Protein AF-A0A7S1K4Y7-F1 (afdb_monomer_lite)

pLDDT: mean 71.47, std 23.99, range [26.08, 96.38]

Secondary structure (DSSP, 8-state):
-HHHHHHHHHHH-TT--EEEEETTTGGGTTS-SS-HHHHHHHHHHHHHHHHHHHHHHT-EEEEE--EEEEEPTTS-EEEEETTHHHHHTS-S-EEEEEE----TTS---SS-----S---TT--GGGS-EEEEEEE-SSS--EEEEEEEETTEEEEPPP------------------------------S--PPP----

Sequence (199 aa):
AAMQQLGHFLTQHPKVGLIVIDSISFPFRHSYTANMAERSMTLRQMATQLETCAKKHDLAVVVMNQVTTKLSQEGNARLVPALGDTWSHIPTQRLFLDWERRSARGQLMEGGPELLSAPSPNATLEDVPRVAKLLKSNKRRTGRALFRICNDGVRDLPLAEDTQMEDDTQGGARGSRGALPQQSFVSESLDQMPRPFQN

Structure (mmCIF, N/CA/C/O backbone):
data_AF-A0A7S1K4Y7-F1
#
_entry.id   AF-A0A7S1K4Y7-F1
#
loop_
_atom_site.group_PDB
_atom_site.id
_atom_site.type_symbol
_atom_site.label_atom_id
_atom_site.label_alt_id
_atom_site.label_comp_id
_atom_site.label_asym_id
_atom_site.label_entity_id
_atom_site.label_seq_id
_atom_site.pdbx_PDB_ins_code
_atom_site.Cartn_x
_atom_site.Cartn_y
_atom_site.Cartn_z
_atom_site.occupancy
_atom_site.B_iso_or_equiv
_atom_site.auth_seq_id
_atom_site.auth_comp_id
_atom_site.auth_asym_id
_atom_site.auth_atom_id
_atom_site.pdbx_PDB_model_num
ATOM 1 N N . ALA A 1 1 ? -4.724 18.634 -1.230 1.00 62.69 1 ALA A N 1
ATOM 2 C CA . ALA A 1 1 ? -6.197 18.562 -1.162 1.00 62.69 1 ALA A CA 1
ATOM 3 C C . ALA A 1 1 ? -6.683 17.313 -0.417 1.00 62.69 1 ALA A C 1
ATOM 5 O O . ALA A 1 1 ? -6.979 17.440 0.762 1.00 62.69 1 ALA A O 1
ATOM 6 N N . ALA A 1 2 ? -6.692 16.111 -1.016 1.00 77.75 2 ALA A N 1
ATOM 7 C CA . ALA A 1 2 ? -7.284 14.914 -0.385 1.00 77.75 2 ALA A CA 1
ATOM 8 C C . ALA A 1 2 ? -6.685 14.559 0.995 1.00 77.75 2 ALA A C 1
ATOM 10 O O . ALA A 1 2 ? -7.416 14.408 1.969 1.00 77.75 2 ALA A O 1
ATOM 11 N N . MET A 1 3 ? -5.352 14.538 1.116 1.00 80.81 3 MET A N 1
ATOM 12 C CA . MET A 1 3 ? -4.663 14.285 2.394 1.00 80.81 3 MET A CA 1
ATOM 13 C C . MET A 1 3 ? -4.998 15.302 3.497 1.00 80.81 3 MET A C 1
ATOM 15 O O . MET A 1 3 ? -5.025 14.948 4.669 1.00 80.81 3 MET A O 1
ATOM 19 N N . GLN A 1 4 ? -5.286 16.556 3.134 1.00 82.69 4 GLN A N 1
ATOM 20 C CA . GLN A 1 4 ? -5.625 17.608 4.101 1.00 82.69 4 GLN A CA 1
ATOM 21 C C . GLN A 1 4 ? -7.062 17.468 4.618 1.00 82.69 4 GLN A C 1
ATOM 23 O O . GLN A 1 4 ? -7.332 17.797 5.768 1.00 82.69 4 GLN A O 1
ATOM 28 N N . GLN A 1 5 ? -7.979 16.956 3.793 1.00 88.50 5 GLN A N 1
ATOM 29 C CA . GLN A 1 5 ? -9.375 16.729 4.183 1.00 88.50 5 GLN A CA 1
ATOM 30 C C . GLN A 1 5 ? -9.577 15.419 4.954 1.00 88.50 5 GLN A C 1
ATOM 32 O O . GLN A 1 5 ? -10.554 15.288 5.690 1.00 88.50 5 GLN A O 1
ATOM 37 N N . LEU A 1 6 ? -8.639 14.473 4.829 1.00 89.69 6 LEU A N 1
ATOM 38 C CA . LEU A 1 6 ? -8.731 13.144 5.428 1.00 89.69 6 LEU A CA 1
ATOM 39 C C . LEU A 1 6 ? -8.971 13.189 6.944 1.00 89.69 6 LEU A C 1
ATOM 41 O O . LEU A 1 6 ? -9.835 12.479 7.445 1.00 89.69 6 LEU A O 1
ATOM 45 N N . GLY A 1 7 ? -8.267 14.056 7.677 1.00 88.06 7 GLY A N 1
ATOM 46 C CA . GLY A 1 7 ? -8.431 14.148 9.132 1.00 88.06 7 GLY A CA 1
ATOM 47 C C . GLY A 1 7 ? -9.837 14.592 9.561 1.00 88.06 7 GLY A C 1
ATOM 48 O O . GLY A 1 7 ? -10.407 14.040 10.504 1.00 88.06 7 GLY A O 1
ATOM 49 N N . HIS A 1 8 ? -10.422 15.557 8.846 1.00 91.38 8 HIS A N 1
ATOM 50 C CA . HIS A 1 8 ? -11.792 16.004 9.105 1.00 91.38 8 HIS A CA 1
ATOM 51 C C . HIS A 1 8 ? -12.802 14.903 8.758 1.00 91.38 8 HIS A C 1
ATOM 53 O O . HIS A 1 8 ? -13.675 14.589 9.564 1.00 91.38 8 HIS A O 1
ATOM 59 N N . PHE A 1 9 ? -12.623 14.252 7.607 1.00 93.12 9 PHE A N 1
ATOM 60 C CA . PHE A 1 9 ? -13.466 13.143 7.166 1.00 93.12 9 PHE A CA 1
ATOM 61 C C . PHE A 1 9 ? -13.494 11.992 8.183 1.00 93.12 9 PHE A C 1
ATOM 63 O O . PHE A 1 9 ? -14.565 11.544 8.581 1.00 93.12 9 PHE A O 1
ATOM 70 N N . LEU A 1 10 ? -12.335 11.555 8.683 1.00 93.38 10 LEU A N 1
ATOM 71 C CA . LEU A 1 10 ? -12.254 10.481 9.683 1.00 93.38 10 LEU A CA 1
ATOM 72 C C . LEU A 1 10 ? -12.898 10.858 11.023 1.00 93.38 10 LEU A C 1
ATOM 74 O O . LEU A 1 10 ? -13.365 9.989 11.754 1.00 93.38 10 LEU A O 1
ATOM 78 N N . THR A 1 11 ? -12.955 12.152 11.345 1.00 91.81 11 THR A N 1
ATOM 79 C CA . THR A 1 11 ? -13.660 12.638 12.540 1.00 91.81 11 THR A CA 1
ATOM 80 C C . THR A 1 11 ? -15.177 12.561 12.356 1.00 91.81 11 THR A C 1
ATOM 82 O O . THR A 1 11 ? -15.891 12.192 13.283 1.00 91.81 11 THR A O 1
ATOM 85 N N . GLN A 1 12 ? -15.673 12.860 11.153 1.00 94.88 12 GLN A N 1
ATOM 86 C CA . GLN A 1 12 ? -17.096 12.750 10.816 1.00 94.88 12 GLN A CA 1
ATOM 87 C C . GLN A 1 12 ? -17.552 11.297 10.614 1.00 94.88 12 GLN A C 1
ATOM 89 O O . GLN A 1 12 ? -18.727 10.983 10.798 1.00 94.88 12 GLN A O 1
ATOM 94 N N . HIS A 1 13 ? -16.625 10.401 10.270 1.00 93.62 13 HIS A N 1
ATOM 95 C CA . HIS A 1 13 ? -16.897 8.995 9.985 1.00 93.62 13 HIS A CA 1
ATOM 96 C C . HIS A 1 13 ? -16.080 8.066 10.900 1.00 93.62 13 HIS A C 1
ATOM 98 O O . HIS A 1 13 ? -15.175 7.373 10.433 1.00 93.62 13 HIS A O 1
ATOM 104 N N . PRO A 1 14 ? -16.426 7.969 12.199 1.00 92.00 14 PRO A N 1
ATOM 105 C CA . PRO A 1 14 ? -15.662 7.181 13.172 1.00 92.00 14 PRO A CA 1
ATOM 106 C C . PRO A 1 14 ? -15.709 5.663 12.931 1.00 92.00 14 PRO A C 1
ATOM 108 O O . PRO A 1 14 ? -14.975 4.921 13.568 1.00 92.00 14 PRO A O 1
ATOM 111 N N . LYS A 1 15 ? -16.569 5.180 12.023 1.00 94.62 15 LYS A N 1
ATOM 112 C CA . LYS A 1 15 ? -16.680 3.754 11.664 1.00 94.62 15 LYS A CA 1
ATOM 113 C C . LYS A 1 15 ? -15.676 3.306 10.592 1.00 94.62 15 LYS A C 1
ATOM 115 O O . LYS A 1 15 ? -15.689 2.142 10.203 1.00 94.62 15 LYS A O 1
ATOM 120 N N . VAL A 1 16 ? -14.855 4.211 10.057 1.00 95.62 16 VAL A N 1
ATOM 121 C CA . VAL A 1 16 ? -13.870 3.871 9.021 1.00 95.62 16 VAL A CA 1
ATOM 122 C C . VAL A 1 16 ? -12.732 3.058 9.641 1.00 95.62 16 VAL A C 1
ATOM 124 O O . VAL A 1 16 ? -11.936 3.598 10.397 1.00 95.62 16 VAL A O 1
ATOM 127 N N . GLY A 1 17 ? -12.638 1.773 9.286 1.00 96.12 17 GLY A N 1
ATOM 128 C CA . GLY A 1 17 ? -11.580 0.869 9.767 1.00 96.12 17 GLY A CA 1
ATOM 129 C C . GLY A 1 17 ? -10.415 0.649 8.794 1.00 96.12 17 GLY A C 1
ATOM 130 O O . GLY A 1 17 ? -9.415 0.031 9.160 1.00 96.12 17 GLY A O 1
ATOM 131 N N . LEU A 1 18 ? -10.518 1.133 7.551 1.00 96.38 18 LEU A N 1
ATOM 132 C CA . LEU A 1 18 ? -9.516 0.904 6.509 1.00 96.38 18 LEU A CA 1
ATOM 133 C C . LEU A 1 18 ? -9.422 2.090 5.544 1.00 96.38 18 LEU A C 1
ATOM 135 O O . LEU A 1 18 ? -10.432 2.582 5.047 1.00 96.38 18 LEU A O 1
ATOM 139 N N . ILE A 1 19 ? -8.192 2.485 5.225 1.00 95.50 19 ILE A N 1
ATOM 140 C CA . ILE A 1 19 ? -7.856 3.417 4.147 1.00 95.50 19 ILE A CA 1
ATOM 141 C C . ILE A 1 19 ? -7.001 2.672 3.125 1.00 95.50 19 ILE A C 1
ATOM 143 O O . ILE A 1 19 ? -5.985 2.077 3.485 1.00 95.50 19 ILE A O 1
ATOM 147 N N . VAL A 1 20 ? -7.380 2.743 1.849 1.00 95.69 20 VAL A N 1
ATOM 148 C CA . VAL A 1 20 ? -6.606 2.183 0.734 1.00 95.69 20 VAL A CA 1
ATOM 149 C C . VAL A 1 20 ? -6.183 3.309 -0.203 1.00 95.69 20 VAL A C 1
ATOM 151 O O . VAL A 1 20 ? -7.014 4.105 -0.634 1.00 95.69 20 VAL A O 1
ATOM 154 N N . ILE A 1 21 ? -4.890 3.375 -0.521 1.00 94.00 21 ILE A N 1
ATOM 155 C CA . ILE A 1 21 ? -4.328 4.324 -1.488 1.00 94.00 21 ILE A CA 1
ATOM 156 C C . ILE A 1 21 ? -3.750 3.536 -2.658 1.00 94.00 21 ILE A C 1
ATOM 158 O O . ILE A 1 21 ? -2.650 2.988 -2.552 1.00 94.00 21 ILE A O 1
ATOM 162 N N . ASP A 1 22 ? -4.470 3.511 -3.778 1.00 92.44 22 ASP A N 1
ATOM 163 C CA . ASP A 1 22 ? -4.022 2.883 -5.021 1.00 92.44 22 ASP A CA 1
ATOM 164 C C . ASP A 1 22 ? -3.889 3.918 -6.156 1.00 92.44 22 ASP A C 1
ATOM 166 O O . ASP A 1 22 ? -4.888 4.415 -6.664 1.00 92.44 22 ASP A O 1
ATOM 170 N N . SER A 1 23 ? -2.693 4.367 -6.551 1.00 89.00 23 SER A N 1
ATOM 171 C CA . SER A 1 23 ? -1.368 4.084 -5.973 1.00 89.00 23 SER A CA 1
ATOM 172 C C . SER A 1 23 ? -0.711 5.364 -5.468 1.00 89.00 23 SER A C 1
ATOM 174 O O . SER A 1 23 ? -0.836 6.428 -6.079 1.00 89.00 23 SER A O 1
ATOM 176 N N . ILE A 1 24 ? 0.064 5.265 -4.384 1.00 89.50 24 ILE A N 1
ATOM 177 C CA . ILE A 1 24 ? 0.822 6.416 -3.872 1.00 89.50 24 ILE A CA 1
ATOM 178 C C . ILE A 1 24 ? 1.921 6.849 -4.835 1.00 89.50 24 ILE A C 1
ATOM 180 O O . ILE A 1 24 ? 2.361 7.988 -4.787 1.00 89.50 24 ILE A O 1
ATOM 184 N N . SER A 1 25 ? 2.378 5.952 -5.711 1.00 86.44 25 SER A N 1
ATOM 185 C CA . SER A 1 25 ? 3.449 6.230 -6.663 1.00 86.44 25 SER A CA 1
ATOM 186 C C . SER A 1 25 ? 3.011 7.074 -7.851 1.00 86.44 25 SER A C 1
ATOM 188 O O . SER A 1 25 ? 3.855 7.736 -8.453 1.00 86.44 25 SER A O 1
ATOM 190 N N . PHE A 1 26 ? 1.721 7.061 -8.200 1.00 84.94 26 PHE A N 1
ATOM 191 C CA . PHE A 1 26 ? 1.228 7.671 -9.434 1.00 84.94 26 PHE A CA 1
ATOM 192 C C . PHE A 1 26 ? 1.559 9.174 -9.563 1.00 84.94 26 PHE A C 1
ATOM 194 O O . PHE A 1 26 ? 2.149 9.547 -10.582 1.00 84.94 26 PHE A O 1
ATOM 201 N N . PRO A 1 27 ? 1.316 10.034 -8.547 1.00 82.00 27 PRO A N 1
ATOM 202 C CA . PRO A 1 27 ? 1.587 11.473 -8.656 1.00 82.00 27 PRO A CA 1
ATOM 203 C C . PRO A 1 27 ? 3.074 11.825 -8.793 1.00 82.00 27 PRO A C 1
ATOM 205 O O . PRO A 1 27 ? 3.417 12.911 -9.255 1.00 82.00 27 PRO A O 1
ATOM 208 N N . PHE A 1 28 ? 3.969 10.917 -8.393 1.00 78.94 28 PHE A N 1
ATOM 209 C CA . PHE A 1 28 ? 5.408 11.175 -8.314 1.00 78.94 28 PHE A CA 1
ATOM 210 C C . PHE A 1 28 ? 6.192 10.700 -9.542 1.00 78.94 28 PHE A C 1
ATOM 212 O O . PHE A 1 28 ? 7.410 10.878 -9.586 1.00 78.94 28 PHE A O 1
ATOM 219 N N . ARG A 1 29 ? 5.515 10.106 -10.536 1.00 71.81 29 ARG A N 1
ATOM 220 C CA . ARG A 1 29 ? 6.153 9.602 -11.763 1.00 71.81 29 ARG A CA 1
ATOM 221 C C . ARG A 1 29 ? 6.618 10.713 -12.705 1.00 71.81 29 ARG A C 1
ATOM 223 O O . ARG A 1 29 ? 7.709 10.606 -13.246 1.00 71.81 29 ARG A O 1
ATOM 230 N N . HIS A 1 30 ? 5.819 11.767 -12.873 1.00 68.00 30 HIS A N 1
ATOM 231 C CA . HIS A 1 30 ? 6.092 12.832 -13.852 1.00 68.00 30 HIS A CA 1
ATOM 232 C C . HIS A 1 30 ? 6.462 14.176 -13.210 1.00 68.00 30 HIS A C 1
ATOM 234 O O . HIS A 1 30 ? 7.096 15.007 -13.848 1.00 68.00 30 HIS A O 1
ATOM 240 N N . SER A 1 31 ? 6.105 14.385 -11.942 1.00 61.19 31 SER A N 1
ATOM 241 C CA . SER A 1 31 ? 6.074 15.724 -11.338 1.00 61.19 31 SER A CA 1
ATOM 242 C C . SER A 1 31 ? 7.383 16.179 -10.673 1.00 61.19 31 SER A C 1
ATOM 244 O O . SER A 1 31 ? 7.423 17.279 -10.140 1.00 61.19 31 SER A O 1
ATOM 246 N N . TYR A 1 32 ? 8.447 15.359 -10.658 1.00 60.34 32 TYR A N 1
ATOM 247 C CA . TYR A 1 32 ? 9.618 15.608 -9.791 1.00 60.34 32 TYR A CA 1
ATOM 248 C C . TYR A 1 32 ? 10.996 15.382 -10.423 1.00 60.34 32 TYR A C 1
ATOM 250 O O . TYR A 1 32 ? 11.969 15.265 -9.689 1.00 60.34 32 TYR A O 1
ATOM 258 N N . THR A 1 33 ? 11.145 15.341 -11.746 1.00 60.06 33 THR A N 1
ATOM 259 C CA . THR A 1 33 ? 12.432 15.018 -12.404 1.00 60.06 33 THR A CA 1
ATOM 260 C C . THR A 1 33 ? 13.618 15.903 -11.989 1.00 60.06 33 THR A C 1
ATOM 262 O O . THR A 1 33 ? 14.742 15.413 -12.007 1.00 60.06 33 THR A O 1
ATOM 265 N N . ALA A 1 34 ? 13.389 17.146 -11.547 1.00 62.50 34 ALA A N 1
ATOM 266 C CA . ALA A 1 34 ? 14.447 18.049 -11.075 1.00 62.50 34 ALA A CA 1
ATOM 267 C C . ALA A 1 34 ? 14.697 18.007 -9.547 1.00 62.50 34 ALA A C 1
ATOM 269 O O . ALA A 1 34 ? 15.835 18.164 -9.114 1.00 62.50 34 ALA A O 1
ATOM 270 N N . ASN A 1 35 ? 13.672 17.741 -8.721 1.00 77.19 35 ASN A N 1
ATOM 271 C CA . ASN A 1 35 ? 13.729 17.931 -7.261 1.00 77.19 35 ASN A CA 1
ATOM 272 C C . ASN A 1 35 ? 13.432 16.636 -6.477 1.00 77.19 35 ASN A C 1
ATOM 274 O O . ASN A 1 35 ? 12.374 16.465 -5.866 1.00 77.19 35 ASN A O 1
ATOM 278 N N . MET A 1 36 ? 14.399 15.713 -6.436 1.00 78.06 36 MET A N 1
ATOM 279 C CA . MET A 1 36 ? 14.283 14.451 -5.676 1.00 78.06 36 MET A CA 1
ATOM 280 C C . MET A 1 36 ? 14.109 14.658 -4.158 1.00 78.06 36 MET A C 1
ATOM 282 O O . MET A 1 36 ? 13.468 13.841 -3.486 1.00 78.06 36 MET A O 1
ATOM 286 N N . ALA A 1 37 ? 14.679 15.735 -3.609 1.00 81.81 37 ALA A N 1
ATOM 287 C CA . ALA A 1 37 ? 14.581 16.069 -2.188 1.00 81.81 37 ALA A CA 1
ATOM 288 C C . ALA A 1 37 ? 13.150 16.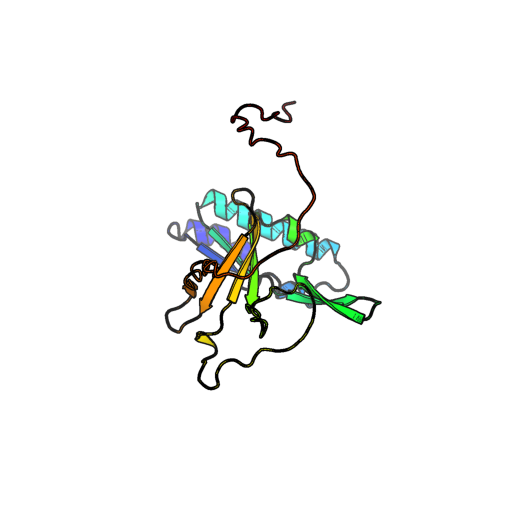468 -1.797 1.00 81.81 37 ALA A C 1
ATOM 290 O O . ALA A 1 37 ? 12.604 15.937 -0.831 1.00 81.81 37 ALA A O 1
ATOM 291 N N . GLU A 1 38 ? 12.515 17.326 -2.599 1.00 83.44 38 GLU A N 1
ATOM 292 C CA . GLU A 1 38 ? 11.127 17.754 -2.410 1.00 83.44 38 GLU A CA 1
ATOM 293 C C . GLU A 1 38 ? 10.178 16.554 -2.462 1.00 83.44 38 GLU A C 1
ATOM 295 O O . GLU A 1 38 ? 9.399 16.336 -1.536 1.00 83.44 38 GLU A O 1
ATOM 300 N N . ARG A 1 39 ? 10.352 15.682 -3.466 1.00 85.06 39 ARG A N 1
ATOM 301 C CA . ARG A 1 39 ? 9.619 14.414 -3.576 1.00 85.06 39 ARG A CA 1
ATOM 302 C C . ARG A 1 39 ? 9.706 13.587 -2.294 1.00 85.06 39 ARG A C 1
ATOM 304 O O . ARG A 1 39 ? 8.699 13.100 -1.785 1.00 85.06 39 ARG A O 1
ATOM 311 N N . SER A 1 40 ? 10.921 13.418 -1.780 1.00 84.56 40 SER A N 1
ATOM 312 C CA . SER A 1 40 ? 11.190 12.621 -0.581 1.00 84.56 40 SER A CA 1
ATOM 313 C C . SER A 1 40 ? 10.562 13.232 0.671 1.00 84.56 40 SER A C 1
ATOM 315 O O . SER A 1 40 ? 10.033 12.508 1.517 1.00 84.56 40 SER A O 1
ATOM 317 N N . MET A 1 41 ? 10.591 14.561 0.782 1.00 87.94 41 MET A N 1
ATOM 318 C CA . MET A 1 41 ? 9.987 15.299 1.886 1.00 87.94 41 MET A CA 1
ATOM 319 C C . MET A 1 41 ? 8.462 15.202 1.853 1.00 87.94 41 MET A C 1
ATOM 321 O O . MET A 1 41 ? 7.860 14.846 2.866 1.00 87.94 41 MET A O 1
ATOM 325 N N . THR A 1 42 ? 7.837 15.434 0.697 1.00 88.81 42 THR A N 1
ATOM 326 C CA . THR A 1 42 ? 6.384 15.313 0.526 1.00 88.81 42 THR A CA 1
ATOM 327 C C . THR A 1 42 ? 5.905 13.898 0.844 1.00 88.81 42 THR A C 1
ATOM 329 O O . THR A 1 42 ? 4.952 13.727 1.601 1.00 88.81 42 THR A O 1
ATOM 332 N N . LEU A 1 43 ? 6.593 12.870 0.339 1.00 88.81 43 LEU A N 1
ATOM 333 C CA . LEU A 1 43 ? 6.279 11.474 0.653 1.00 88.81 43 LEU A CA 1
ATOM 334 C C . LEU A 1 43 ? 6.363 11.191 2.156 1.00 88.81 43 LEU A C 1
ATOM 336 O O . LEU A 1 43 ? 5.466 10.567 2.721 1.00 88.81 43 LEU A O 1
ATOM 340 N N . ARG A 1 44 ? 7.414 11.679 2.822 1.00 89.69 44 ARG A N 1
ATOM 341 C CA . ARG A 1 44 ? 7.568 11.526 4.272 1.00 89.69 44 ARG A CA 1
ATOM 342 C C . ARG A 1 44 ? 6.432 12.207 5.030 1.00 89.69 44 ARG A C 1
ATOM 344 O O . ARG A 1 44 ? 5.856 11.585 5.915 1.00 89.69 44 ARG A O 1
ATOM 351 N N . GLN A 1 45 ? 6.075 13.434 4.656 1.00 90.38 45 GLN A N 1
ATOM 352 C CA . GLN A 1 45 ? 4.953 14.155 5.260 1.00 90.38 45 GLN A CA 1
ATOM 353 C C . GLN A 1 45 ? 3.636 13.389 5.098 1.00 90.38 45 GLN A C 1
ATOM 355 O O . GLN A 1 45 ? 2.910 13.220 6.076 1.00 90.38 45 GLN A O 1
ATOM 360 N N . MET A 1 46 ? 3.352 12.876 3.896 1.00 91.25 46 MET A N 1
ATOM 361 C CA . MET A 1 46 ? 2.160 12.061 3.645 1.00 91.25 46 MET A CA 1
ATOM 362 C C . MET A 1 46 ? 2.145 10.804 4.515 1.00 91.25 46 MET A C 1
ATOM 364 O O . MET A 1 46 ? 1.133 10.503 5.142 1.00 91.25 46 MET A O 1
ATOM 368 N N . ALA A 1 47 ? 3.264 10.086 4.599 1.00 91.81 47 ALA A N 1
ATOM 369 C CA . ALA A 1 47 ? 3.345 8.874 5.401 1.00 91.81 47 ALA A CA 1
ATOM 370 C C . ALA A 1 47 ? 3.151 9.143 6.897 1.00 91.81 47 ALA A C 1
ATOM 372 O O . ALA A 1 47 ? 2.399 8.423 7.548 1.00 91.81 47 ALA A O 1
ATOM 373 N N . THR A 1 48 ? 3.773 10.199 7.429 1.00 91.81 48 THR A N 1
ATOM 374 C CA . THR A 1 48 ? 3.584 10.607 8.825 1.00 91.81 48 THR A CA 1
ATOM 375 C C . THR A 1 48 ? 2.127 10.974 9.097 1.00 91.81 48 THR A C 1
ATOM 377 O O . THR A 1 48 ? 1.571 10.519 10.090 1.00 91.81 48 THR A O 1
ATOM 380 N N . GLN A 1 49 ? 1.472 11.721 8.200 1.00 92.50 49 GLN A N 1
ATOM 381 C CA . GLN A 1 49 ? 0.048 12.044 8.338 1.00 92.50 49 GLN A CA 1
ATOM 382 C C . GLN A 1 49 ? -0.829 10.786 8.359 1.00 92.50 49 GLN A C 1
ATOM 384 O O . GLN A 1 49 ? -1.706 10.670 9.215 1.00 92.50 49 GLN A O 1
ATOM 389 N N . LEU A 1 50 ? -0.581 9.833 7.457 1.00 93.75 50 LEU A N 1
ATOM 390 C CA . LEU A 1 50 ? -1.308 8.562 7.416 1.00 93.75 50 LEU A CA 1
ATOM 391 C C . LEU A 1 50 ? -1.093 7.739 8.686 1.00 93.75 50 LEU A C 1
ATOM 393 O O . LEU A 1 50 ? -2.052 7.202 9.231 1.00 93.75 50 LEU A O 1
ATOM 397 N N . GLU A 1 51 ? 0.139 7.677 9.191 1.00 92.94 51 GLU A N 1
ATOM 398 C CA . GLU A 1 51 ? 0.458 6.973 10.431 1.00 92.94 51 GLU A CA 1
ATOM 399 C C . GLU A 1 51 ? -0.231 7.614 11.643 1.00 92.94 51 GLU A C 1
ATOM 401 O O . GLU A 1 51 ? -0.789 6.909 12.485 1.00 92.94 51 GLU A O 1
ATOM 406 N N . THR A 1 52 ? -0.242 8.947 11.730 1.00 92.81 52 THR A N 1
ATOM 407 C CA . THR A 1 52 ? -0.971 9.665 12.783 1.00 92.81 52 THR A CA 1
ATOM 408 C C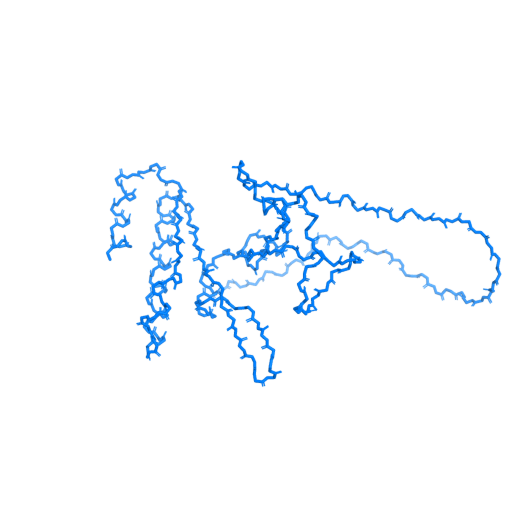 . THR A 1 52 ? -2.471 9.390 12.704 1.00 92.81 52 THR A C 1
ATOM 410 O O . THR A 1 52 ? -3.090 9.129 13.733 1.00 92.81 52 THR A O 1
ATOM 413 N N . CYS A 1 53 ? -3.054 9.397 11.501 1.00 92.19 53 CYS A N 1
ATOM 414 C CA . CYS A 1 53 ? -4.469 9.078 11.313 1.00 92.19 53 CYS A CA 1
ATOM 415 C C . CYS A 1 53 ? -4.782 7.634 11.727 1.00 92.19 53 CYS A C 1
ATOM 417 O O . CYS A 1 53 ? -5.738 7.416 12.465 1.00 92.19 53 CYS A O 1
ATOM 419 N N . ALA A 1 54 ? -3.944 6.676 11.319 1.00 93.50 54 ALA A N 1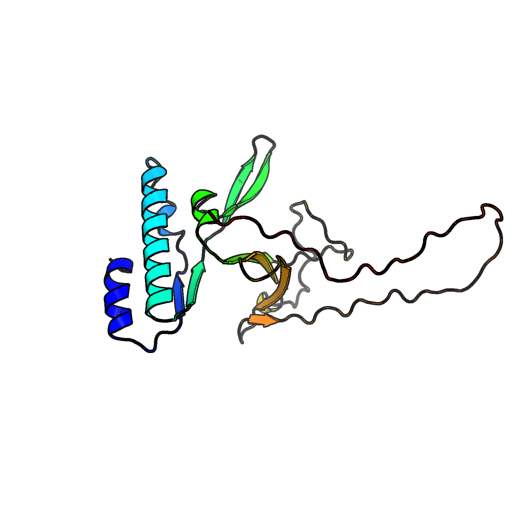
ATOM 420 C CA . ALA A 1 54 ? -4.079 5.265 11.671 1.00 93.50 54 ALA A CA 1
ATOM 421 C C . ALA A 1 54 ? -4.103 5.052 13.188 1.00 93.50 54 ALA A C 1
ATOM 423 O O . ALA A 1 54 ? -4.996 4.391 13.704 1.00 93.50 54 ALA A O 1
ATOM 424 N N . LYS A 1 55 ? -3.157 5.670 13.909 1.00 93.00 55 LYS A N 1
ATOM 425 C CA . LYS A 1 55 ? -3.068 5.573 15.374 1.00 93.00 55 LYS A CA 1
ATOM 426 C C . LYS A 1 55 ? -4.229 6.266 16.082 1.00 93.00 55 LYS A C 1
ATOM 428 O O . LYS A 1 55 ? -4.727 5.750 17.072 1.00 93.00 55 LYS A O 1
ATOM 433 N N . LYS A 1 56 ? -4.640 7.445 15.604 1.00 93.75 56 LYS A N 1
ATOM 434 C CA . LYS A 1 56 ? -5.692 8.248 16.243 1.00 93.75 56 LYS A CA 1
ATOM 435 C C . LYS A 1 56 ? -7.078 7.615 16.105 1.00 93.75 56 LYS A C 1
ATOM 437 O O . LYS A 1 56 ? -7.876 7.717 17.030 1.00 93.75 56 LYS A O 1
ATOM 442 N N . HIS A 1 57 ? -7.364 7.021 14.951 1.00 92.62 57 HIS A N 1
ATOM 443 C CA . HIS A 1 57 ? -8.683 6.479 14.619 1.00 92.62 57 HIS A CA 1
ATOM 444 C C . HIS A 1 57 ? -8.743 4.945 14.680 1.00 92.62 57 HIS A C 1
ATOM 446 O O . HIS A 1 57 ? -9.753 4.382 14.280 1.00 92.62 57 HIS A O 1
ATOM 452 N N . ASP A 1 58 ? -7.678 4.292 15.160 1.00 94.19 58 ASP A N 1
ATOM 453 C CA . ASP A 1 58 ? -7.537 2.830 15.240 1.00 94.19 58 ASP A CA 1
ATOM 454 C C . ASP A 1 58 ? -7.931 2.110 13.936 1.00 94.19 58 ASP A C 1
ATOM 456 O O . ASP A 1 58 ? -8.785 1.227 13.897 1.00 94.19 58 ASP A O 1
ATOM 460 N N . LEU A 1 59 ? -7.320 2.542 12.827 1.00 95.38 59 LEU A N 1
ATOM 461 C CA . LEU A 1 59 ? -7.606 2.023 11.488 1.00 95.38 59 LEU A CA 1
ATOM 462 C C . LEU A 1 59 ? -6.358 1.487 10.790 1.00 95.38 59 LEU A C 1
ATOM 464 O O . LEU A 1 59 ? -5.223 1.869 11.090 1.00 95.38 59 LEU A O 1
ATOM 468 N N . ALA A 1 60 ? -6.571 0.625 9.798 1.00 95.38 60 ALA A N 1
ATOM 469 C CA . ALA A 1 60 ? -5.514 0.145 8.918 1.00 95.38 60 ALA A CA 1
ATOM 470 C C . ALA A 1 60 ? -5.316 1.086 7.718 1.00 95.38 60 ALA A C 1
ATOM 472 O O . ALA A 1 60 ? -6.275 1.587 7.134 1.00 95.38 60 ALA A O 1
ATOM 473 N N . VAL A 1 61 ? -4.061 1.282 7.304 1.00 95.56 61 VAL A N 1
ATOM 474 C CA . VAL A 1 61 ? -3.719 2.002 6.068 1.00 95.56 61 VAL A CA 1
ATOM 475 C C . VAL A 1 61 ? -2.948 1.067 5.149 1.00 95.56 61 VAL A C 1
ATOM 477 O O . VAL A 1 61 ? -1.875 0.579 5.506 1.00 95.56 61 VAL A O 1
ATOM 480 N N . VAL A 1 62 ? -3.483 0.843 3.953 1.00 95.69 62 VAL A N 1
ATOM 481 C CA . VAL A 1 62 ? -2.859 0.054 2.891 1.00 95.69 62 VAL A CA 1
ATOM 482 C C . VAL A 1 62 ? -2.498 0.983 1.746 1.00 95.69 62 VAL A C 1
ATOM 484 O O . VAL A 1 62 ? -3.314 1.772 1.274 1.00 95.69 62 VAL A O 1
ATOM 487 N N . VAL A 1 63 ? -1.253 0.893 1.294 1.00 94.75 63 VAL A N 1
ATOM 488 C CA . VAL A 1 63 ? -0.724 1.765 0.252 1.00 94.75 63 VAL A CA 1
ATOM 489 C C . VAL A 1 63 ? -0.105 0.924 -0.853 1.00 94.75 63 VAL A C 1
ATOM 491 O O . VAL A 1 63 ? 0.812 0.143 -0.599 1.00 94.75 63 VAL A O 1
ATOM 494 N N . MET A 1 64 ? -0.567 1.125 -2.084 1.00 94.56 64 MET A N 1
ATOM 495 C CA . MET A 1 64 ? -0.031 0.459 -3.264 1.00 94.56 64 MET A CA 1
ATOM 496 C C . MET A 1 64 ? 1.088 1.298 -3.864 1.00 94.56 64 MET A C 1
ATOM 498 O O . MET A 1 64 ? 0.918 2.481 -4.163 1.00 94.56 64 MET A O 1
ATOM 502 N N . ASN A 1 65 ? 2.245 0.671 -4.050 1.00 93.00 65 ASN A N 1
ATOM 503 C CA . ASN A 1 65 ? 3.380 1.243 -4.756 1.00 93.00 65 ASN A CA 1
ATOM 504 C C . ASN A 1 65 ? 3.665 0.380 -5.978 1.00 93.00 65 ASN A C 1
ATOM 506 O O . ASN A 1 65 ? 3.857 -0.829 -5.863 1.00 93.00 65 ASN A O 1
ATOM 510 N N . GLN A 1 66 ? 3.699 1.007 -7.144 1.00 91.50 66 GLN A N 1
ATOM 511 C CA . GLN A 1 66 ? 4.001 0.314 -8.384 1.00 91.50 66 GLN A CA 1
ATOM 512 C C . GLN A 1 66 ? 5.493 -0.052 -8.450 1.00 91.50 66 GLN A C 1
ATOM 514 O O . GLN A 1 66 ? 6.339 0.570 -7.803 1.00 91.50 66 GLN A O 1
ATOM 519 N N . VAL A 1 67 ? 5.828 -1.047 -9.270 1.00 89.81 67 VAL A N 1
ATOM 520 C CA . VAL A 1 67 ? 7.214 -1.429 -9.575 1.00 89.81 67 VAL A CA 1
ATOM 521 C C . VAL A 1 67 ? 7.639 -0.860 -10.928 1.00 89.81 67 VAL A C 1
ATOM 523 O O . VAL A 1 67 ? 6.825 -0.720 -11.841 1.00 89.81 67 VAL A O 1
ATOM 526 N N . THR A 1 68 ? 8.910 -0.496 -11.043 1.00 87.56 68 THR A N 1
ATOM 527 C CA . THR A 1 68 ? 9.575 -0.053 -12.271 1.00 87.56 68 THR A CA 1
ATOM 528 C C . THR A 1 68 ? 10.781 -0.944 -12.543 1.00 87.56 68 THR A C 1
ATOM 530 O O . THR A 1 68 ? 11.233 -1.687 -11.673 1.00 87.56 68 THR A O 1
ATOM 533 N N . THR A 1 69 ? 11.313 -0.883 -13.759 1.00 87.25 69 THR A N 1
ATOM 534 C CA . THR A 1 69 ? 12.506 -1.642 -14.141 1.00 87.25 69 THR A CA 1
ATOM 535 C C . THR A 1 69 ? 13.713 -0.719 -14.133 1.00 87.25 69 THR A C 1
ATOM 537 O O . THR A 1 69 ? 13.718 0.305 -14.813 1.00 87.25 69 THR A O 1
ATOM 540 N N . LYS A 1 70 ? 14.746 -1.085 -13.374 1.00 84.50 70 LYS A N 1
ATOM 541 C CA . LYS A 1 70 ? 16.062 -0.451 -13.440 1.00 84.50 70 LYS A CA 1
ATOM 542 C C . LYS A 1 70 ? 16.967 -1.303 -14.321 1.00 84.50 70 LYS A C 1
ATOM 544 O O . LYS A 1 70 ? 17.097 -2.505 -14.088 1.00 84.50 70 LYS A O 1
ATOM 549 N N . LEU A 1 71 ? 17.581 -0.670 -15.314 1.00 87.06 71 LEU A N 1
ATOM 550 C CA . LEU A 1 71 ? 18.604 -1.283 -16.153 1.00 87.06 71 LEU A CA 1
ATOM 551 C C . LEU A 1 71 ? 19.971 -1.075 -15.494 1.00 87.06 71 LEU A C 1
ATOM 553 O O . LEU A 1 71 ? 20.314 0.040 -15.095 1.00 87.06 71 LEU A O 1
ATOM 557 N N . SER A 1 72 ? 20.719 -2.160 -15.333 1.00 84.12 72 SER A N 1
ATOM 558 C CA . SER A 1 72 ? 22.124 -2.145 -14.935 1.00 84.12 72 SER A CA 1
ATOM 559 C C . SER A 1 72 ? 23.004 -1.810 -16.140 1.00 84.12 72 SER A C 1
ATOM 561 O O . SER A 1 72 ? 22.641 -2.110 -17.277 1.00 84.12 72 SER A O 1
ATOM 563 N N . GLN A 1 73 ? 24.189 -1.246 -15.888 1.00 80.62 73 GLN A N 1
ATOM 564 C CA . GLN A 1 73 ? 25.220 -1.048 -16.917 1.00 80.62 73 GLN A CA 1
ATOM 565 C C . GLN A 1 73 ? 25.668 -2.376 -17.550 1.00 80.62 73 GLN A C 1
ATOM 567 O O . GLN A 1 73 ? 26.074 -2.404 -18.704 1.00 80.62 73 GLN A O 1
ATOM 572 N N . GLU A 1 74 ? 25.511 -3.482 -16.823 1.00 83.31 74 GLU A N 1
ATOM 573 C CA . GLU A 1 74 ? 25.808 -4.847 -17.273 1.00 83.31 74 GLU A CA 1
ATOM 574 C C . GLU A 1 74 ? 24.678 -5.471 -18.120 1.00 83.31 74 GLU A C 1
ATOM 576 O O . GLU A 1 74 ? 24.678 -6.671 -18.367 1.00 83.31 74 GLU A O 1
ATOM 581 N N . GLY A 1 75 ? 23.659 -4.696 -18.516 1.00 82.88 75 GLY A N 1
ATOM 582 C CA . GLY A 1 75 ? 22.521 -5.182 -19.310 1.00 82.88 75 GLY A CA 1
ATOM 583 C C . GLY A 1 75 ? 21.437 -5.917 -18.509 1.00 82.88 75 GLY A C 1
ATOM 584 O O . GLY A 1 75 ? 20.387 -6.258 -19.049 1.00 82.88 75 GLY A O 1
ATOM 585 N N . ASN A 1 76 ? 21.641 -6.115 -17.205 1.00 83.12 76 ASN A N 1
ATOM 586 C CA . ASN A 1 76 ? 20.668 -6.768 -16.332 1.00 83.12 76 ASN A CA 1
ATOM 587 C C . ASN A 1 76 ? 19.472 -5.850 -16.028 1.00 83.12 76 ASN A C 1
ATOM 589 O O . ASN A 1 76 ? 19.646 -4.709 -15.599 1.00 83.12 76 ASN A O 1
ATOM 593 N N . ALA A 1 77 ? 18.248 -6.358 -16.182 1.00 85.75 77 ALA A N 1
ATOM 594 C CA . ALA A 1 77 ? 17.021 -5.660 -15.804 1.00 85.75 77 ALA A CA 1
ATOM 595 C C . ALA A 1 77 ? 16.504 -6.178 -14.455 1.00 85.75 77 ALA A C 1
ATOM 597 O O . ALA A 1 77 ? 16.281 -7.377 -14.288 1.00 85.75 77 ALA A O 1
ATOM 598 N N . ARG A 1 78 ? 16.278 -5.280 -13.490 1.00 85.69 78 ARG A N 1
ATOM 599 C CA . ARG A 1 78 ? 15.728 -5.636 -12.174 1.00 85.69 78 ARG A CA 1
ATOM 600 C C . ARG A 1 78 ? 14.491 -4.811 -11.844 1.00 85.69 78 ARG A C 1
ATOM 602 O O . ARG A 1 78 ? 14.483 -3.595 -12.027 1.00 85.69 78 ARG A O 1
ATOM 609 N N . LEU A 1 79 ? 13.476 -5.474 -11.290 1.00 87.25 79 LEU A N 1
ATOM 610 C CA . LEU A 1 79 ? 12.303 -4.812 -10.722 1.00 87.25 79 LEU A CA 1
ATOM 611 C C . LEU A 1 79 ? 12.673 -4.083 -9.427 1.00 87.25 79 LEU A C 1
ATOM 613 O O . LEU A 1 79 ? 13.267 -4.664 -8.515 1.00 87.25 79 LEU A O 1
ATOM 617 N N . VAL A 1 80 ? 12.293 -2.814 -9.341 1.00 87.69 80 VAL A N 1
ATOM 618 C CA . VAL A 1 80 ? 12.502 -1.948 -8.182 1.00 87.69 80 VAL A CA 1
ATOM 619 C C . VAL A 1 80 ? 11.210 -1.193 -7.848 1.00 87.69 80 VAL A C 1
ATOM 621 O O . VAL A 1 80 ? 10.437 -0.871 -8.748 1.00 87.69 80 VAL A O 1
ATOM 624 N N . PRO A 1 81 ? 10.919 -0.896 -6.573 1.00 89.12 81 PRO A N 1
ATOM 625 C CA . PRO A 1 81 ? 9.770 -0.063 -6.222 1.00 89.12 81 PRO A CA 1
ATOM 626 C C . PRO A 1 81 ? 9.907 1.357 -6.796 1.00 89.12 81 PRO A C 1
ATOM 628 O O . PRO A 1 81 ? 10.969 1.969 -6.680 1.00 89.12 81 PRO A O 1
ATOM 631 N N . ALA A 1 82 ? 8.825 1.922 -7.341 1.00 87.44 82 ALA A N 1
ATOM 632 C CA . ALA A 1 82 ? 8.858 3.195 -8.074 1.00 87.44 82 ALA A CA 1
ATOM 633 C C . ALA A 1 82 ? 9.322 4.395 -7.228 1.00 87.44 82 ALA A C 1
ATOM 635 O O . ALA A 1 82 ? 9.931 5.332 -7.740 1.00 87.44 82 ALA A O 1
ATOM 636 N N . LEU A 1 83 ? 9.035 4.367 -5.925 1.00 86.38 83 LEU A N 1
ATOM 637 C CA . LEU A 1 83 ? 9.396 5.431 -4.984 1.00 86.38 83 LEU A CA 1
ATOM 638 C C . LEU A 1 83 ? 10.834 5.341 -4.435 1.00 86.38 83 LEU A C 1
ATOM 640 O O . LEU A 1 83 ? 11.259 6.231 -3.698 1.00 86.38 83 LEU A O 1
ATOM 644 N N . GLY A 1 84 ? 11.585 4.296 -4.797 1.00 83.94 84 GLY A N 1
ATOM 645 C CA . GLY A 1 84 ? 12.985 4.120 -4.408 1.00 83.94 84 GLY A CA 1
ATOM 646 C C . GLY A 1 84 ? 13.221 3.844 -2.917 1.00 83.94 84 GLY A C 1
ATOM 647 O O . GLY A 1 84 ? 12.296 3.594 -2.135 1.00 83.94 84 GLY A O 1
ATOM 648 N N . ASP A 1 85 ? 14.496 3.887 -2.528 1.00 79.88 85 ASP A N 1
ATOM 649 C CA . ASP A 1 85 ? 14.960 3.451 -1.205 1.00 79.88 85 ASP A CA 1
ATOM 650 C C . ASP A 1 85 ? 14.441 4.332 -0.072 1.00 79.88 85 ASP A C 1
ATOM 652 O O . ASP A 1 85 ? 14.063 3.817 0.981 1.00 79.88 85 ASP A O 1
ATOM 656 N N . THR A 1 86 ? 14.321 5.643 -0.303 1.00 81.88 86 THR A N 1
ATOM 657 C CA . THR A 1 86 ? 13.827 6.599 0.697 1.00 81.88 86 THR A CA 1
ATOM 658 C C . THR A 1 86 ? 12.431 6.237 1.191 1.00 81.88 86 THR A C 1
ATOM 660 O O . THR A 1 86 ? 12.182 6.261 2.394 1.00 81.88 86 THR A O 1
ATOM 663 N N . TRP A 1 87 ? 11.532 5.847 0.283 1.00 87.00 87 TRP A N 1
ATOM 664 C CA . TRP A 1 87 ? 10.207 5.359 0.659 1.00 87.00 87 TRP A CA 1
ATOM 665 C C . TRP A 1 87 ? 10.273 3.991 1.325 1.00 87.00 87 TRP A C 1
ATOM 667 O O . TRP A 1 87 ? 9.512 3.713 2.243 1.00 87.00 87 TRP A O 1
ATOM 677 N N . SER A 1 88 ? 11.200 3.136 0.898 1.00 86.12 88 SER A N 1
ATOM 678 C CA . SER A 1 88 ? 11.310 1.756 1.363 1.00 86.12 88 SER A CA 1
ATOM 679 C C . SER A 1 88 ? 11.494 1.632 2.887 1.00 86.12 88 SER A C 1
ATOM 681 O O . SER A 1 88 ? 11.062 0.634 3.471 1.00 86.12 88 SER A O 1
ATOM 683 N N . HIS A 1 89 ? 12.091 2.635 3.536 1.00 85.75 89 HIS A N 1
ATOM 684 C CA . HIS A 1 89 ? 12.321 2.643 4.983 1.00 85.75 89 HIS A CA 1
ATOM 685 C C . HIS A 1 89 ? 11.096 3.058 5.803 1.00 85.75 89 HIS A C 1
ATOM 687 O O . HIS A 1 89 ? 11.019 2.698 6.977 1.00 85.75 89 HIS A O 1
ATOM 693 N N . ILE A 1 90 ? 10.144 3.758 5.188 1.00 89.31 90 ILE A N 1
ATOM 694 C CA . ILE A 1 90 ? 9.009 4.393 5.859 1.00 89.31 90 ILE A CA 1
ATOM 695 C C . ILE A 1 90 ? 7.937 3.384 6.315 1.00 89.31 90 ILE A C 1
ATOM 697 O O . ILE A 1 90 ? 7.623 3.371 7.504 1.00 89.31 90 ILE A O 1
ATOM 701 N N . PRO A 1 91 ? 7.376 2.508 5.456 1.00 90.44 91 PRO A N 1
ATOM 702 C CA . PRO A 1 91 ? 6.315 1.603 5.877 1.00 90.44 91 PRO A CA 1
ATOM 703 C C . PRO A 1 91 ? 6.826 0.554 6.877 1.00 90.44 91 PRO A C 1
ATOM 705 O O . PRO A 1 91 ? 7.955 0.044 6.789 1.00 90.44 91 PRO A O 1
ATOM 708 N N . THR A 1 92 ? 5.962 0.215 7.833 1.00 90.31 92 THR A N 1
ATOM 709 C CA . THR A 1 92 ? 6.218 -0.772 8.896 1.00 90.31 92 THR A CA 1
ATOM 710 C C . THR A 1 92 ? 6.082 -2.209 8.399 1.00 90.31 92 THR A C 1
ATOM 712 O O . THR A 1 92 ? 6.784 -3.096 8.885 1.00 90.31 92 THR A O 1
ATOM 715 N N . GLN A 1 93 ? 5.218 -2.435 7.407 1.00 93.00 93 GLN A N 1
ATOM 716 C CA . GLN A 1 93 ? 5.035 -3.716 6.731 1.00 93.00 93 GLN A CA 1
ATOM 717 C C . GLN A 1 93 ? 5.153 -3.528 5.220 1.00 93.00 93 GLN A C 1
ATOM 719 O O . GLN A 1 93 ? 4.626 -2.565 4.664 1.00 93.00 93 GLN A O 1
ATOM 724 N N . ARG A 1 94 ? 5.870 -4.435 4.550 1.00 93.94 94 ARG A N 1
ATOM 725 C CA . ARG A 1 94 ? 6.061 -4.400 3.093 1.00 93.94 94 ARG A CA 1
ATOM 726 C C . ARG A 1 94 ? 5.751 -5.755 2.491 1.00 93.94 94 ARG A C 1
ATOM 728 O O . ARG A 1 94 ? 6.448 -6.724 2.787 1.00 93.94 94 ARG A O 1
ATOM 735 N N . LEU A 1 95 ? 4.749 -5.787 1.622 1.00 94.00 95 LEU A N 1
ATOM 736 C CA . LEU A 1 95 ? 4.407 -6.943 0.806 1.00 94.00 95 LEU A CA 1
ATOM 737 C C . LEU A 1 95 ? 4.849 -6.686 -0.632 1.00 94.00 95 LEU A C 1
ATOM 739 O O . LEU A 1 95 ? 4.628 -5.604 -1.172 1.00 94.00 95 LEU A O 1
ATOM 743 N N . PHE A 1 96 ? 5.477 -7.685 -1.235 1.00 93.69 96 PHE A N 1
ATOM 744 C CA . PHE A 1 96 ? 5.767 -7.713 -2.659 1.00 93.69 96 PHE A CA 1
ATOM 745 C C . PHE A 1 96 ? 4.904 -8.786 -3.298 1.00 93.69 96 PHE A C 1
ATOM 747 O O . PHE A 1 96 ? 5.007 -9.957 -2.933 1.00 93.69 96 PHE A O 1
ATOM 754 N N . LEU A 1 97 ? 4.030 -8.367 -4.205 1.00 93.31 97 LEU A N 1
ATOM 755 C CA . LEU A 1 97 ? 3.125 -9.255 -4.916 1.00 93.31 97 LEU A CA 1
ATOM 756 C C . LEU A 1 97 ? 3.739 -9.577 -6.270 1.00 93.31 97 LEU A C 1
ATOM 758 O O . LEU A 1 97 ? 4.113 -8.669 -7.011 1.00 93.31 97 LEU A O 1
ATOM 762 N N . ASP A 1 98 ? 3.848 -10.861 -6.570 1.00 90.69 98 ASP A N 1
ATOM 763 C CA . ASP A 1 98 ? 4.422 -11.353 -7.813 1.00 90.69 98 ASP A CA 1
ATOM 764 C C . ASP A 1 98 ? 3.598 -12.529 -8.341 1.00 90.69 98 ASP A C 1
ATOM 766 O O . ASP A 1 98 ? 2.784 -13.122 -7.626 1.00 90.69 98 ASP A O 1
ATOM 770 N N . TRP A 1 99 ? 3.808 -12.870 -9.601 1.00 88.31 99 TRP A N 1
ATOM 771 C CA . TRP A 1 99 ? 3.315 -14.121 -10.156 1.00 88.31 99 TRP A CA 1
ATOM 772 C C . TRP A 1 99 ? 4.198 -15.262 -9.653 1.00 88.31 99 TRP A C 1
ATOM 774 O O . TRP A 1 99 ? 5.426 -15.144 -9.656 1.00 88.31 99 TRP A O 1
ATOM 784 N N . GLU A 1 100 ? 3.601 -16.373 -9.219 1.00 85.69 100 GLU A N 1
ATOM 785 C CA . GLU A 1 100 ? 4.403 -17.544 -8.873 1.00 85.69 100 GLU A CA 1
ATOM 786 C C . GLU A 1 100 ? 4.886 -18.193 -10.171 1.00 85.69 100 GLU A C 1
ATOM 788 O O . GLU A 1 100 ? 4.102 -18.701 -10.976 1.00 85.69 100 GLU A O 1
ATOM 793 N N . ARG A 1 101 ? 6.200 -18.162 -10.390 1.00 73.75 101 ARG A N 1
ATOM 794 C CA . ARG A 1 101 ? 6.812 -18.805 -11.549 1.00 73.75 101 ARG A CA 1
ATOM 795 C C . ARG A 1 101 ? 6.966 -20.295 -11.269 1.00 73.75 101 ARG A C 1
ATOM 797 O O . ARG A 1 101 ? 7.821 -20.693 -10.485 1.00 73.75 101 ARG A O 1
ATOM 804 N N . ARG A 1 102 ? 6.168 -21.131 -11.936 1.00 55.91 102 ARG A N 1
ATOM 805 C CA . ARG A 1 102 ? 6.408 -22.579 -11.967 1.00 55.91 102 ARG A CA 1
ATOM 806 C C . ARG A 1 102 ? 7.545 -22.883 -12.942 1.00 55.91 102 ARG A C 1
ATOM 808 O O . ARG A 1 102 ? 7.363 -22.785 -14.157 1.00 55.91 102 ARG A O 1
ATOM 815 N N . SER A 1 103 ? 8.704 -23.284 -12.422 1.00 46.03 103 SER A N 1
ATOM 816 C CA . SER A 1 103 ? 9.701 -24.001 -13.225 1.00 46.03 103 SER A CA 1
ATOM 817 C C . SER A 1 103 ? 9.100 -25.323 -13.695 1.00 46.03 103 SER A C 1
ATOM 819 O O . SER A 1 103 ? 8.527 -26.053 -12.888 1.00 46.03 103 SER A O 1
ATOM 821 N N . ALA A 1 104 ? 9.314 -25.686 -14.961 1.00 46.72 104 ALA A N 1
ATOM 822 C CA . ALA A 1 104 ? 8.897 -26.968 -15.546 1.00 46.72 104 ALA A CA 1
ATOM 823 C C . ALA A 1 104 ? 9.493 -28.219 -14.850 1.00 46.72 104 ALA A C 1
ATOM 825 O O . ALA A 1 104 ? 9.219 -29.341 -15.258 1.00 46.72 104 ALA A O 1
ATOM 826 N N . ARG A 1 105 ? 10.318 -28.042 -13.807 1.00 41.84 105 ARG A N 1
ATOM 827 C CA . ARG A 1 105 ? 10.997 -29.104 -13.047 1.00 41.84 105 ARG A CA 1
ATOM 828 C C . ARG A 1 105 ? 10.855 -28.995 -11.522 1.00 41.84 105 ARG A C 1
ATOM 830 O O . ARG A 1 105 ? 11.633 -29.609 -10.806 1.00 41.84 105 ARG A O 1
ATOM 837 N N . GLY A 1 106 ? 9.931 -28.185 -10.999 1.00 42.28 106 GLY A N 1
ATOM 838 C CA . GLY A 1 106 ? 9.701 -28.109 -9.545 1.00 42.28 106 GLY A CA 1
ATOM 839 C C . GLY A 1 106 ? 10.854 -27.526 -8.707 1.00 42.28 106 GLY A C 1
ATOM 840 O O . GLY A 1 106 ? 10.758 -27.507 -7.487 1.00 42.28 106 GLY A O 1
ATOM 841 N N . GLN A 1 107 ? 11.923 -27.005 -9.323 1.00 39.69 107 GLN A N 1
ATOM 842 C CA . GLN A 1 107 ? 13.009 -26.318 -8.615 1.00 39.69 107 GLN A CA 1
ATOM 843 C C . GLN A 1 107 ? 12.854 -24.795 -8.675 1.00 39.69 107 GLN A C 1
ATOM 845 O O . GLN A 1 107 ? 12.722 -24.196 -9.748 1.00 39.69 107 GLN A O 1
ATOM 850 N N . LEU A 1 108 ? 12.885 -24.183 -7.488 1.00 41.59 108 LEU A N 1
ATOM 851 C CA . LEU A 1 108 ? 12.957 -22.743 -7.258 1.00 41.59 108 LEU A CA 1
ATOM 852 C C . LEU A 1 108 ? 14.266 -22.205 -7.856 1.00 41.59 108 LEU A C 1
ATOM 854 O O . LEU A 1 108 ? 15.339 -22.528 -7.354 1.00 41.59 108 LEU A O 1
ATOM 858 N N . MET A 1 109 ? 14.197 -21.378 -8.901 1.00 38.94 109 MET A N 1
ATOM 859 C CA . MET A 1 109 ? 15.360 -20.617 -9.372 1.00 38.94 109 MET A CA 1
ATOM 860 C C . MET A 1 109 ? 15.205 -19.138 -9.013 1.00 38.94 109 MET A C 1
ATOM 862 O O . MET A 1 109 ? 14.254 -18.477 -9.433 1.00 38.94 109 MET A O 1
ATOM 866 N N . GLU A 1 110 ? 16.164 -18.610 -8.249 1.00 43.44 110 GLU A N 1
ATOM 867 C CA . GLU A 1 110 ? 16.466 -17.180 -8.249 1.00 43.44 110 GLU A CA 1
ATOM 868 C C . GLU A 1 110 ? 17.307 -16.865 -9.494 1.00 43.44 110 GLU A C 1
ATOM 870 O O . GLU A 1 110 ? 18.488 -17.192 -9.548 1.00 43.44 110 GLU A O 1
ATOM 875 N N . GLY A 1 111 ? 16.697 -16.226 -10.496 1.00 41.41 111 GLY A N 1
ATOM 876 C CA . GLY A 1 111 ? 17.409 -15.632 -11.633 1.00 41.41 111 GLY A CA 1
ATOM 877 C C . GLY A 1 111 ? 16.930 -16.116 -13.003 1.00 41.41 111 GLY A C 1
ATOM 878 O O . GLY A 1 111 ? 17.000 -17.298 -13.309 1.00 41.41 111 GLY A O 1
ATOM 879 N N . GLY A 1 112 ? 16.480 -15.177 -13.845 1.00 36.81 112 GLY A N 1
ATOM 880 C CA . GLY A 1 112 ? 16.294 -15.393 -15.288 1.00 36.81 112 GLY A CA 1
ATOM 881 C C . GLY A 1 112 ? 14.911 -15.005 -15.842 1.00 36.81 112 GLY A C 1
ATOM 882 O O . GLY A 1 112 ? 13.886 -15.347 -15.243 1.00 36.81 112 GLY A O 1
ATOM 883 N N . PRO A 1 113 ? 14.826 -14.283 -16.979 1.00 40.44 113 PRO A N 1
ATOM 884 C CA . PRO A 1 113 ? 13.574 -13.918 -17.625 1.00 40.44 113 PRO A CA 1
ATOM 885 C C . PRO A 1 113 ? 13.194 -14.977 -18.671 1.00 40.44 113 PRO A C 1
ATOM 887 O O . PRO A 1 113 ? 13.321 -14.730 -19.861 1.00 40.44 113 PRO A O 1
ATOM 890 N N . GLU A 1 114 ? 12.709 -16.144 -18.252 1.00 39.91 114 GLU A N 1
ATOM 891 C CA . GLU A 1 114 ? 12.019 -17.052 -19.178 1.00 39.91 114 GLU A CA 1
ATOM 892 C C . GLU A 1 114 ? 10.530 -17.090 -18.849 1.00 39.91 114 GLU A C 1
ATOM 894 O O . GLU A 1 114 ? 10.100 -17.399 -17.734 1.00 39.91 114 GLU A O 1
ATOM 899 N N . LEU A 1 115 ? 9.748 -16.650 -19.832 1.00 40.94 115 LEU A N 1
ATOM 900 C CA . LEU A 1 115 ? 8.298 -16.657 -19.822 1.00 40.94 115 LEU A CA 1
ATOM 901 C C . LEU A 1 115 ? 7.807 -18.104 -19.750 1.00 40.94 115 LEU A C 1
ATOM 903 O O . LEU A 1 115 ? 7.952 -18.854 -20.703 1.00 40.94 115 LEU A O 1
ATOM 907 N N . LEU A 1 116 ? 7.177 -18.411 -18.615 1.00 45.50 116 LEU A N 1
ATOM 908 C CA . LEU A 1 116 ? 6.013 -19.283 -18.473 1.00 45.50 116 LEU A CA 1
ATOM 909 C C . LEU A 1 116 ? 6.171 -20.694 -19.068 1.00 45.50 116 LEU A C 1
ATOM 911 O O . LEU A 1 116 ? 6.007 -20.912 -20.266 1.00 45.50 116 LEU A O 1
ATOM 915 N N . SER A 1 117 ? 6.267 -21.696 -18.186 1.00 42.03 117 SER A N 1
ATOM 916 C CA . SER A 1 117 ? 5.505 -22.917 -18.455 1.00 42.03 117 SER A CA 1
ATOM 917 C C . SER A 1 117 ? 4.064 -22.462 -18.696 1.00 42.03 117 SER A C 1
ATOM 919 O O . SER A 1 117 ? 3.462 -21.818 -17.832 1.00 42.03 117 SER A O 1
ATOM 921 N N . ALA A 1 118 ? 3.593 -22.623 -19.934 1.00 42.38 118 ALA A N 1
ATOM 922 C CA . ALA A 1 118 ? 2.336 -22.037 -20.362 1.00 42.38 118 ALA A CA 1
ATOM 923 C C . ALA A 1 118 ? 1.233 -22.436 -19.367 1.00 42.38 118 ALA A C 1
ATOM 925 O O . ALA A 1 118 ? 1.152 -23.617 -19.003 1.00 42.38 118 ALA A O 1
ATOM 926 N N . PRO A 1 119 ? 0.404 -21.487 -18.890 1.00 45.75 119 PRO A N 1
ATOM 927 C CA . PRO A 1 119 ? -0.829 -21.861 -18.217 1.00 45.75 119 PRO A CA 1
ATOM 928 C C . PRO A 1 119 ? -1.554 -22.860 -19.126 1.00 45.75 119 PRO A C 1
ATOM 930 O O . PRO A 1 119 ? -1.551 -22.688 -20.347 1.00 45.75 119 PRO A O 1
ATOM 933 N N . SER A 1 120 ? -2.103 -23.935 -18.545 1.00 45.94 120 SER A N 1
ATOM 934 C CA . SER A 1 120 ? -2.954 -24.880 -19.282 1.00 45.94 120 SER A CA 1
ATOM 935 C C . SER A 1 120 ? -3.889 -24.084 -20.203 1.00 45.94 120 SER A C 1
ATOM 937 O O . SER A 1 120 ? -4.362 -23.035 -19.769 1.00 45.94 120 SER A O 1
ATOM 939 N N . PRO A 1 121 ? -4.171 -24.513 -21.444 1.00 51.69 121 PRO A N 1
ATOM 940 C CA . PRO A 1 121 ? -5.002 -23.743 -22.377 1.00 51.69 121 PRO A CA 1
ATOM 941 C C . PRO A 1 121 ? -6.402 -23.389 -21.831 1.00 51.69 121 PRO A C 1
ATOM 943 O O . PRO A 1 121 ? -7.058 -22.511 -22.382 1.00 51.69 121 PRO A O 1
ATOM 946 N N . ASN A 1 122 ? -6.823 -24.010 -20.720 1.00 50.22 122 ASN A N 1
ATOM 947 C CA . ASN A 1 122 ? -8.058 -23.712 -19.989 1.00 50.22 122 ASN A CA 1
ATOM 948 C C . ASN A 1 122 ? -7.863 -22.922 -18.678 1.00 50.22 122 ASN A C 1
ATOM 950 O O . ASN A 1 122 ? -8.831 -22.700 -17.956 1.00 50.22 122 ASN A O 1
ATOM 954 N N . ALA A 1 123 ? -6.641 -22.534 -18.315 1.00 53.22 123 ALA A N 1
ATOM 955 C CA . ALA A 1 123 ? -6.387 -21.746 -17.117 1.00 53.22 123 ALA A CA 1
ATOM 956 C C . ALA A 1 123 ? -6.733 -20.283 -17.398 1.00 53.22 123 ALA A C 1
ATOM 958 O O . ALA A 1 123 ? -5.953 -19.521 -17.974 1.00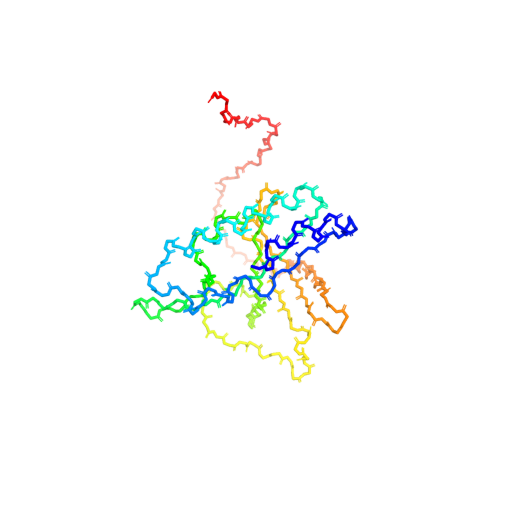 53.22 123 ALA A O 1
ATOM 959 N N . THR A 1 124 ? -7.929 -19.896 -16.973 1.00 59.34 124 THR A N 1
ATOM 960 C CA . THR A 1 124 ? -8.343 -18.502 -16.851 1.00 59.34 124 THR A CA 1
ATOM 961 C C . THR A 1 124 ? -7.290 -17.737 -16.043 1.00 59.34 124 THR A C 1
ATOM 963 O O . THR A 1 124 ? -6.713 -18.276 -15.097 1.00 59.34 124 THR A O 1
ATOM 966 N N . LEU A 1 125 ? -7.046 -16.463 -16.377 1.00 61.53 125 LEU A N 1
ATOM 967 C CA . LEU A 1 125 ? -6.080 -15.593 -15.676 1.00 61.53 125 LEU A CA 1
ATOM 968 C C . LEU A 1 125 ? -6.301 -15.551 -14.144 1.00 61.53 125 LEU A C 1
ATOM 970 O O . LEU A 1 125 ? -5.407 -15.185 -13.380 1.00 61.53 125 LEU A O 1
ATOM 974 N N . GLU A 1 126 ? -7.507 -15.926 -13.725 1.00 62.69 126 GLU A N 1
ATOM 975 C CA . GLU A 1 126 ? -7.996 -16.022 -12.356 1.00 62.69 126 GLU A CA 1
ATOM 976 C C . GLU A 1 126 ? -7.407 -17.187 -11.533 1.00 62.69 126 GLU A C 1
ATOM 978 O O . GLU A 1 126 ? -7.255 -17.085 -10.315 1.00 62.69 126 GLU A O 1
ATOM 983 N N . ASP A 1 127 ? -6.984 -18.274 -12.180 1.00 69.94 127 ASP A N 1
AT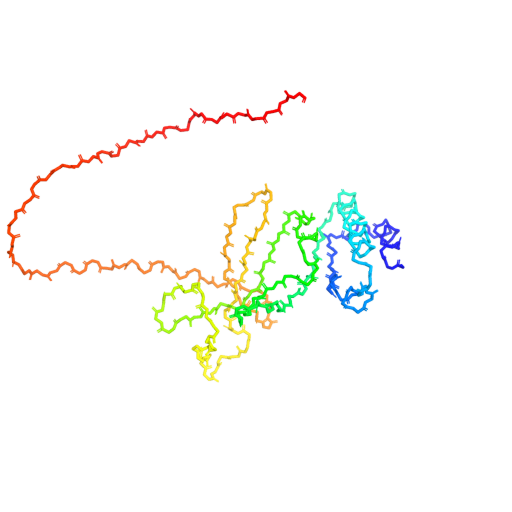OM 984 C CA . ASP A 1 127 ? -6.421 -19.448 -11.492 1.00 69.94 127 ASP A CA 1
ATOM 985 C C . ASP A 1 127 ? -4.890 -19.483 -11.502 1.00 69.94 127 ASP A C 1
ATOM 987 O O . ASP A 1 127 ? -4.261 -20.438 -11.036 1.00 69.94 127 ASP A O 1
ATOM 991 N N . VAL A 1 128 ? -4.259 -18.425 -12.011 1.00 81.88 128 VAL A N 1
ATOM 992 C CA . VAL A 1 128 ? -2.803 -18.339 -12.042 1.00 81.88 128 VAL A CA 1
ATOM 993 C C . VAL A 1 128 ? -2.281 -18.090 -10.621 1.00 81.88 128 VAL A C 1
ATOM 995 O O . VAL A 1 128 ? -2.676 -17.108 -9.979 1.00 81.88 128 VAL A O 1
ATOM 998 N N . PRO A 1 129 ? -1.368 -18.941 -10.117 1.00 86.56 129 PRO A N 1
ATOM 999 C CA . PRO A 1 129 ? -0.817 -18.786 -8.785 1.00 86.56 129 PRO A CA 1
ATOM 1000 C C . PRO A 1 129 ? 0.016 -17.507 -8.684 1.00 86.56 129 PRO A C 1
ATOM 1002 O O . PRO A 1 129 ? 0.800 -17.146 -9.566 1.00 86.56 129 PRO A O 1
ATOM 1005 N N . ARG A 1 130 ? -0.152 -16.819 -7.565 1.00 90.56 130 ARG A N 1
ATOM 1006 C CA . ARG A 1 130 ? 0.555 -15.602 -7.183 1.00 90.56 130 ARG A CA 1
ATOM 1007 C C . ARG A 1 130 ? 1.230 -15.821 -5.846 1.00 90.56 130 ARG A C 1
ATOM 1009 O O . ARG A 1 130 ? 0.845 -16.691 -5.067 1.00 90.56 130 ARG A O 1
ATOM 1016 N N . VAL A 1 131 ? 2.229 -14.999 -5.570 1.00 91.56 131 VAL A N 1
ATOM 1017 C CA . VAL A 1 131 ? 2.985 -15.047 -4.328 1.00 91.56 131 VAL A CA 1
ATOM 1018 C C . VAL A 1 131 ? 3.053 -13.672 -3.691 1.00 91.56 131 VAL A C 1
ATOM 1020 O O . VAL A 1 131 ? 3.409 -12.681 -4.326 1.00 91.56 131 VAL A O 1
ATOM 1023 N N . ALA A 1 132 ? 2.720 -13.617 -2.407 1.00 93.56 132 ALA A N 1
ATOM 1024 C CA . ALA A 1 132 ? 2.941 -12.465 -1.556 1.00 93.56 132 ALA A CA 1
ATOM 1025 C C . ALA A 1 132 ? 4.195 -12.718 -0.720 1.00 93.56 132 ALA A C 1
ATOM 1027 O O . ALA A 1 132 ? 4.237 -13.636 0.097 1.00 93.56 132 ALA A O 1
ATOM 1028 N N . LYS A 1 133 ? 5.232 -11.907 -0.924 1.00 92.75 133 LYS A N 1
ATOM 1029 C CA . LYS A 1 133 ? 6.480 -11.962 -0.159 1.00 92.75 133 LYS A CA 1
ATOM 1030 C C . LYS A 1 133 ? 6.464 -10.861 0.895 1.00 92.75 133 LYS A C 1
ATOM 1032 O O . LYS A 1 133 ? 6.416 -9.679 0.556 1.00 92.75 133 LYS A O 1
ATOM 1037 N N . LEU A 1 134 ? 6.531 -11.226 2.171 1.00 94.12 134 LEU A N 1
ATOM 1038 C CA . LEU A 1 134 ? 6.713 -10.266 3.254 1.00 94.12 134 LEU A CA 1
ATOM 1039 C C . LEU A 1 134 ? 8.184 -9.853 3.310 1.00 94.12 134 LEU A C 1
ATOM 1041 O O . LEU A 1 134 ? 9.025 -10.602 3.798 1.00 94.12 134 LEU A O 1
ATOM 1045 N N . LEU A 1 135 ? 8.483 -8.657 2.804 1.00 91.12 135 LEU A N 1
ATOM 1046 C CA . LEU A 1 135 ? 9.841 -8.112 2.728 1.00 91.12 135 LEU A CA 1
ATOM 1047 C C . LEU A 1 135 ? 10.289 -7.431 4.025 1.00 91.12 135 LEU A C 1
ATOM 1049 O O . LEU A 1 135 ? 11.481 -7.293 4.281 1.00 91.12 135 LEU A O 1
ATOM 1053 N N . LYS A 1 136 ? 9.344 -6.905 4.807 1.00 91.12 136 LYS A N 1
ATOM 1054 C CA . LYS A 1 136 ? 9.609 -6.239 6.089 1.00 91.12 136 LYS A CA 1
ATOM 1055 C C . LYS A 1 136 ? 8.379 -6.343 6.971 1.00 91.12 136 LYS A C 1
ATOM 1057 O O . LYS A 1 136 ? 7.270 -6.119 6.491 1.00 91.12 136 LYS A O 1
ATOM 1062 N N . SER A 1 137 ? 8.592 -6.628 8.248 1.00 90.75 137 SER A N 1
ATOM 1063 C CA . SER A 1 137 ? 7.603 -6.478 9.309 1.00 90.75 137 SER A CA 1
ATOM 1064 C C . SER A 1 137 ? 8.324 -6.349 10.642 1.00 90.75 137 SER A C 1
ATOM 1066 O O . SER A 1 137 ? 9.338 -7.003 10.864 1.00 90.75 137 SER A O 1
ATOM 1068 N N . ASN A 1 138 ? 7.776 -5.540 11.542 1.00 87.19 138 ASN A N 1
ATOM 1069 C CA . ASN A 1 138 ? 8.290 -5.421 12.907 1.00 87.19 138 ASN A CA 1
ATOM 1070 C C . ASN A 1 138 ? 7.772 -6.540 13.832 1.00 87.19 138 ASN A C 1
ATOM 1072 O O . ASN A 1 138 ? 8.230 -6.652 14.961 1.00 87.19 138 ASN A O 1
ATOM 1076 N N . LYS A 1 139 ? 6.782 -7.332 13.390 1.00 87.00 139 LYS A N 1
ATOM 1077 C CA . LYS A 1 139 ? 6.094 -8.339 14.225 1.00 87.00 139 LYS A CA 1
ATOM 1078 C C . LYS A 1 139 ? 6.148 -9.762 13.669 1.00 87.00 139 LYS A C 1
ATOM 1080 O O . LYS A 1 139 ? 5.766 -10.695 14.365 1.00 87.00 139 LYS A O 1
ATOM 1085 N N . ARG A 1 140 ? 6.548 -9.944 12.409 1.00 86.19 140 ARG A N 1
ATOM 1086 C CA . ARG A 1 140 ? 6.571 -11.253 11.741 1.00 86.19 140 ARG A CA 1
ATOM 1087 C C . ARG A 1 140 ? 7.882 -11.449 10.996 1.00 86.19 140 ARG A C 1
ATOM 1089 O O . ARG A 1 140 ? 8.424 -10.493 10.445 1.00 86.19 140 ARG A O 1
ATOM 1096 N N . ARG A 1 141 ? 8.352 -12.697 10.956 1.00 85.44 141 ARG A N 1
ATOM 1097 C CA . ARG A 1 141 ? 9.467 -13.103 10.094 1.00 85.44 141 ARG A CA 1
ATOM 1098 C C . ARG A 1 141 ? 9.069 -12.927 8.633 1.00 85.44 141 ARG A C 1
ATOM 1100 O O . ARG A 1 141 ? 7.893 -13.060 8.295 1.00 85.44 141 ARG A O 1
ATOM 1107 N N . THR A 1 142 ? 10.044 -12.618 7.786 1.00 89.31 142 THR A N 1
ATOM 1108 C CA . THR A 1 142 ? 9.849 -12.618 6.336 1.00 89.31 142 THR A CA 1
ATOM 1109 C C . THR A 1 142 ? 9.371 -13.998 5.883 1.00 89.31 142 THR A C 1
ATOM 1111 O O . THR A 1 142 ? 9.696 -15.018 6.490 1.00 89.31 142 THR A O 1
ATOM 1114 N N . GLY A 1 143 ? 8.538 -14.028 4.848 1.00 88.81 143 GLY A N 1
ATOM 1115 C CA . GLY A 1 143 ? 7.871 -15.251 4.419 1.00 88.81 143 GLY A CA 1
ATOM 1116 C C . GLY A 1 143 ? 7.174 -15.079 3.080 1.00 88.81 143 GLY A C 1
ATOM 1117 O O . GLY A 1 143 ? 7.097 -13.970 2.545 1.00 88.81 143 GLY A O 1
ATOM 1118 N N . ARG A 1 144 ? 6.683 -16.190 2.535 1.00 90.38 144 ARG A N 1
ATOM 1119 C CA . ARG A 1 144 ? 5.960 -16.249 1.264 1.00 90.38 144 ARG A CA 1
ATOM 1120 C C . ARG A 1 144 ? 4.595 -16.881 1.507 1.00 90.38 144 ARG A C 1
ATOM 1122 O O . ARG A 1 144 ? 4.514 -17.863 2.235 1.00 90.38 144 ARG A O 1
ATOM 1129 N N . ALA A 1 145 ? 3.555 -16.329 0.897 1.00 90.31 145 ALA A N 1
ATOM 1130 C CA . ALA A 1 145 ? 2.213 -16.901 0.893 1.00 90.31 145 ALA A CA 1
ATOM 1131 C C . ALA A 1 145 ? 1.724 -17.023 -0.551 1.00 90.31 145 ALA A C 1
ATOM 1133 O O . ALA A 1 145 ? 1.785 -16.047 -1.303 1.00 90.31 145 ALA A O 1
ATOM 1134 N N . LEU A 1 146 ? 1.288 -18.221 -0.938 1.00 91.00 146 LEU A N 1
ATOM 1135 C CA . LEU A 1 146 ? 0.722 -18.485 -2.256 1.00 91.00 146 LEU A CA 1
ATOM 1136 C C . LEU A 1 146 ? -0.778 -18.200 -2.241 1.00 91.00 146 LEU A C 1
ATOM 1138 O O . LEU A 1 146 ? -1.486 -18.606 -1.324 1.00 91.00 146 LEU A O 1
ATOM 1142 N N . PHE A 1 147 ? -1.260 -17.518 -3.272 1.00 91.12 147 PHE A N 1
ATOM 1143 C CA . PHE A 1 147 ? -2.668 -17.173 -3.418 1.00 91.12 147 PHE A CA 1
ATOM 1144 C C . PHE A 1 147 ? -3.071 -17.144 -4.890 1.00 91.12 147 PHE A C 1
ATOM 1146 O O . PHE A 1 147 ? -2.227 -17.119 -5.783 1.00 91.12 147 PHE A O 1
ATOM 1153 N N . ARG A 1 148 ? -4.372 -17.113 -5.153 1.00 90.06 148 ARG A N 1
ATOM 1154 C CA . ARG A 1 148 ? -4.959 -16.883 -6.479 1.00 90.06 148 ARG A CA 1
ATOM 1155 C C . ARG A 1 148 ? -6.036 -15.802 -6.393 1.00 90.06 148 ARG A C 1
ATOM 1157 O O . ARG A 1 148 ? -6.522 -15.501 -5.301 1.00 90.06 148 ARG A O 1
ATOM 1164 N N . ILE A 1 149 ? -6.379 -15.192 -7.525 1.00 89.62 149 ILE A N 1
ATOM 1165 C CA . ILE A 1 149 ? -7.408 -14.144 -7.602 1.00 89.62 149 ILE A CA 1
ATOM 1166 C C . ILE A 1 149 ? -8.541 -14.672 -8.463 1.00 89.62 149 ILE A C 1
ATOM 1168 O O . ILE A 1 149 ? -8.439 -14.651 -9.678 1.00 89.62 149 ILE A O 1
ATOM 1172 N N . CYS A 1 150 ? -9.606 -15.122 -7.821 1.00 87.75 150 CYS A N 1
ATOM 1173 C CA . CYS A 1 150 ? -10.797 -15.642 -8.481 1.00 87.75 150 CYS A CA 1
ATOM 1174 C C . CYS A 1 150 ? -11.834 -14.527 -8.648 1.00 87.75 150 CYS A C 1
ATOM 1176 O O . CYS A 1 150 ? -11.719 -13.475 -8.015 1.00 87.75 150 CYS A O 1
ATOM 1178 N N . ASN A 1 151 ? -12.914 -14.808 -9.376 1.00 87.25 151 ASN A N 1
ATOM 1179 C CA . ASN A 1 151 ? -14.123 -13.977 -9.366 1.00 87.25 151 ASN A CA 1
ATOM 1180 C C . ASN A 1 151 ? -14.640 -13.640 -7.952 1.00 87.25 151 ASN A C 1
ATOM 1182 O O . ASN A 1 151 ? -15.068 -12.515 -7.708 1.00 87.25 151 ASN A O 1
ATOM 1186 N N . ASP A 1 152 ? -14.512 -14.562 -6.991 1.00 86.62 152 ASP A N 1
ATOM 1187 C CA . ASP A 1 152 ? -14.905 -14.335 -5.589 1.00 86.62 152 ASP A CA 1
ATOM 1188 C C . ASP A 1 152 ? -13.828 -13.629 -4.737 1.00 86.62 152 ASP A C 1
ATOM 1190 O O . ASP A 1 152 ? -13.929 -13.590 -3.507 1.00 86.62 152 ASP A O 1
ATOM 1194 N N . GLY A 1 153 ? -12.760 -13.123 -5.359 1.00 88.94 153 GLY A N 1
ATOM 1195 C CA . GLY A 1 153 ? -11.663 -12.411 -4.706 1.00 88.94 153 GLY A CA 1
ATOM 1196 C C . GLY A 1 153 ? -10.409 -13.256 -4.456 1.00 88.94 153 GLY A C 1
ATOM 1197 O O . GLY A 1 153 ? -10.105 -14.214 -5.168 1.00 88.94 153 GLY A O 1
ATOM 1198 N N . VAL A 1 154 ? -9.627 -12.861 -3.448 1.00 91.44 154 VAL A N 1
ATOM 1199 C CA . VAL A 1 154 ? -8.345 -13.501 -3.113 1.00 91.44 154 VAL A CA 1
ATOM 1200 C C . VAL A 1 154 ? -8.587 -14.782 -2.317 1.00 91.44 154 VAL A C 1
ATOM 1202 O O . VAL A 1 154 ? -9.267 -14.757 -1.291 1.00 91.44 154 VAL A O 1
ATOM 1205 N N . ARG A 1 155 ? -8.014 -15.899 -2.774 1.00 90.75 155 ARG A N 1
ATOM 1206 C CA . ARG A 1 155 ? -8.096 -17.208 -2.110 1.00 90.75 155 ARG A CA 1
ATOM 1207 C C . ARG A 1 155 ? -6.707 -17.793 -1.906 1.00 90.75 155 ARG A C 1
ATOM 1209 O O . ARG A 1 155 ? -5.860 -17.685 -2.793 1.00 90.75 155 ARG A O 1
ATOM 1216 N N . ASP A 1 156 ? -6.505 -18.439 -0.765 1.00 88.44 156 ASP A N 1
ATOM 1217 C CA . ASP A 1 156 ? -5.273 -19.170 -0.490 1.00 88.44 156 ASP A CA 1
ATOM 1218 C C . ASP A 1 156 ? -5.143 -20.360 -1.443 1.00 88.44 156 ASP A C 1
ATOM 1220 O O . ASP A 1 156 ? -6.133 -20.980 -1.848 1.00 88.44 156 ASP A O 1
ATOM 1224 N N . LEU A 1 157 ? -3.903 -20.664 -1.816 1.00 81.50 157 LEU A N 1
ATOM 1225 C CA . LEU A 1 157 ? -3.585 -21.942 -2.433 1.00 81.50 157 LEU A CA 1
ATOM 1226 C C . LEU A 1 157 ? -3.232 -22.926 -1.316 1.00 81.50 157 LEU A C 1
ATOM 1228 O O . LEU A 1 157 ? -2.453 -22.557 -0.433 1.00 81.50 157 LEU A O 1
ATOM 1232 N N . PRO A 1 158 ? -3.776 -24.155 -1.335 1.00 68.69 158 PRO A N 1
ATOM 1233 C CA . PRO A 1 158 ? -3.350 -25.173 -0.391 1.00 68.69 158 PRO A CA 1
ATOM 1234 C C . PRO A 1 158 ? -1.835 -25.336 -0.523 1.00 68.69 158 PRO A C 1
ATOM 1236 O O . PRO A 1 158 ? -1.307 -25.442 -1.636 1.00 68.69 158 PRO A O 1
ATOM 1239 N N . LEU A 1 159 ? -1.137 -25.290 0.613 1.00 57.44 159 LEU A N 1
ATOM 1240 C CA . LEU A 1 159 ? 0.252 -25.725 0.680 1.00 57.44 159 LEU A CA 1
ATOM 1241 C C . LEU A 1 159 ? 0.255 -27.144 0.114 1.00 57.44 159 LEU A C 1
ATOM 1243 O O . LEU A 1 159 ? -0.483 -27.988 0.618 1.00 57.44 159 LEU A O 1
ATOM 1247 N N . ALA A 1 160 ? 0.991 -27.374 -0.975 1.00 50.84 160 ALA A N 1
ATOM 1248 C CA . ALA A 1 160 ? 1.247 -28.738 -1.403 1.00 50.84 160 ALA A CA 1
ATOM 1249 C C . ALA A 1 160 ? 1.867 -29.422 -0.186 1.00 50.84 160 ALA A C 1
ATOM 1251 O O . ALA A 1 160 ? 2.910 -28.968 0.286 1.00 50.84 160 ALA A O 1
ATOM 1252 N N . GLU A 1 161 ? 1.162 -30.401 0.381 1.00 37.03 161 GLU A N 1
ATOM 1253 C CA . GLU A 1 161 ? 1.724 -31.251 1.418 1.00 37.03 161 GLU A CA 1
ATOM 1254 C C . GLU A 1 161 ? 3.067 -31.726 0.882 1.00 37.03 161 GLU A C 1
ATOM 1256 O O . GLU A 1 161 ? 3.140 -32.176 -0.268 1.00 37.03 161 GLU A O 1
ATOM 1261 N N . ASP A 1 162 ? 4.126 -31.506 1.667 1.00 35.19 162 ASP A N 1
ATOM 1262 C CA . ASP A 1 162 ? 5.454 -32.006 1.362 1.00 35.19 162 ASP A CA 1
ATOM 1263 C C . ASP A 1 162 ? 5.272 -33.457 0.941 1.00 35.19 162 ASP A C 1
ATOM 1265 O O . ASP A 1 162 ? 4.895 -34.305 1.751 1.00 35.19 162 ASP A O 1
ATOM 1269 N N . THR A 1 163 ? 5.444 -33.722 -0.355 1.00 34.84 163 THR A N 1
ATOM 1270 C CA . THR A 1 163 ? 5.479 -35.081 -0.860 1.00 34.84 163 THR A CA 1
ATOM 1271 C C . THR A 1 163 ? 6.711 -35.663 -0.203 1.00 34.84 163 THR A C 1
ATOM 1273 O O . THR A 1 163 ? 7.836 -35.404 -0.634 1.00 34.84 163 THR A O 1
ATOM 1276 N N . GLN A 1 164 ? 6.493 -36.329 0.931 1.00 31.03 164 GLN A N 1
ATOM 1277 C CA . GLN A 1 164 ? 7.476 -37.166 1.574 1.00 31.03 164 GLN A CA 1
ATOM 1278 C C . GLN A 1 164 ? 8.004 -38.044 0.453 1.00 31.03 164 GLN A C 1
ATOM 1280 O O . GLN A 1 164 ? 7.246 -38.781 -0.173 1.00 31.03 164 GLN A O 1
ATOM 1285 N N . MET A 1 165 ? 9.278 -37.848 0.119 1.00 34.34 165 MET A N 1
ATOM 1286 C CA . MET A 1 165 ? 9.985 -38.776 -0.736 1.00 34.34 165 MET A CA 1
ATOM 1287 C C . MET A 1 165 ? 9.882 -40.123 -0.028 1.00 34.34 165 MET A C 1
ATOM 1289 O O . MET A 1 165 ? 10.514 -40.319 1.009 1.00 34.34 165 MET A O 1
ATOM 1293 N N . GLU A 1 166 ? 8.996 -40.983 -0.530 1.00 34.22 166 GLU A N 1
ATOM 1294 C CA . GLU A 1 166 ? 8.957 -42.387 -0.166 1.00 34.22 166 GLU A CA 1
ATOM 1295 C C . GLU A 1 166 ? 10.345 -42.949 -0.475 1.00 34.22 166 GLU A C 1
ATOM 1297 O O . GLU A 1 166 ? 10.833 -42.920 -1.606 1.00 34.22 166 GLU A O 1
ATOM 1302 N N . ASP A 1 167 ? 11.021 -43.335 0.600 1.00 32.41 167 ASP A N 1
ATOM 1303 C CA . ASP A 1 167 ? 12.305 -44.007 0.606 1.00 32.41 167 ASP A CA 1
ATOM 1304 C C . ASP A 1 167 ? 12.101 -45.419 0.040 1.00 32.41 167 ASP A C 1
ATOM 1306 O O . ASP A 1 167 ? 11.772 -46.360 0.766 1.00 32.41 167 ASP A O 1
ATOM 1310 N N . ASP A 1 168 ? 12.247 -45.560 -1.279 1.00 34.41 168 ASP A N 1
ATOM 1311 C CA . ASP A 1 168 ? 12.304 -46.856 -1.955 1.00 34.41 168 ASP A CA 1
ATOM 1312 C C . ASP A 1 168 ? 13.614 -47.575 -1.584 1.00 34.41 168 ASP A C 1
ATOM 1314 O O . ASP A 1 168 ? 14.612 -47.581 -2.310 1.00 34.41 168 ASP A O 1
ATOM 1318 N N . THR A 1 169 ? 13.604 -48.229 -0.423 1.00 38.41 169 THR A N 1
ATOM 1319 C CA . THR A 1 169 ? 14.631 -49.192 -0.023 1.00 38.41 169 THR A CA 1
ATOM 1320 C C . THR A 1 169 ? 14.290 -50.595 -0.547 1.00 38.41 169 THR A C 1
ATOM 1322 O O . THR A 1 169 ? 13.652 -51.382 0.146 1.00 38.41 169 THR A O 1
ATOM 1325 N N . GLN A 1 170 ? 14.793 -50.951 -1.734 1.00 36.06 170 GLN A N 1
ATOM 1326 C CA . GLN A 1 170 ? 15.150 -52.321 -2.169 1.00 36.06 170 GLN A CA 1
ATOM 1327 C C . GLN A 1 170 ? 16.223 -52.179 -3.267 1.00 36.06 170 GLN A C 1
ATOM 1329 O O . GLN A 1 170 ? 16.004 -51.466 -4.232 1.00 36.06 170 GLN A O 1
ATOM 1334 N N . GLY A 1 171 ? 17.415 -52.770 -3.291 1.00 28.97 171 GLY A N 1
ATOM 1335 C CA . GLY A 1 171 ? 18.123 -53.786 -2.521 1.00 28.97 171 GLY A CA 1
ATOM 1336 C C . GLY A 1 171 ? 19.202 -54.334 -3.477 1.00 28.97 171 GLY A C 1
ATOM 1337 O O . GLY A 1 171 ? 18.852 -54.842 -4.537 1.00 28.97 171 GLY A O 1
ATOM 1338 N N . GLY A 1 172 ? 20.506 -54.196 -3.181 1.00 27.53 172 GLY A N 1
ATOM 1339 C CA . GLY A 1 172 ? 21.540 -54.630 -4.144 1.00 27.53 172 GLY A CA 1
ATOM 1340 C C . GLY A 1 172 ? 23.013 -54.310 -3.842 1.00 27.53 172 GLY A C 1
ATOM 1341 O O . GLY A 1 172 ? 23.645 -53.581 -4.587 1.00 27.53 172 GLY A O 1
ATOM 1342 N N . ALA A 1 173 ? 23.547 -54.902 -2.771 1.00 30.22 173 ALA A N 1
ATOM 1343 C CA . ALA A 1 173 ? 24.923 -55.403 -2.579 1.00 30.22 173 ALA A CA 1
ATOM 1344 C C . ALA A 1 173 ? 26.204 -54.578 -2.930 1.00 30.22 173 ALA A C 1
ATOM 1346 O O . ALA A 1 173 ? 26.592 -54.419 -4.080 1.00 30.22 173 ALA A O 1
ATOM 1347 N N . ARG A 1 174 ? 27.003 -54.403 -1.856 1.00 29.16 174 ARG A N 1
ATOM 1348 C CA . ARG A 1 174 ? 28.481 -54.532 -1.720 1.00 29.16 174 ARG A CA 1
ATOM 1349 C C . ARG A 1 174 ? 29.410 -53.387 -2.168 1.00 29.16 174 ARG A C 1
ATOM 1351 O O . ARG A 1 174 ? 29.779 -53.263 -3.325 1.00 29.16 174 ARG A O 1
ATOM 1358 N N . GLY A 1 175 ? 30.003 -52.742 -1.157 1.00 29.73 175 GLY A N 1
ATOM 1359 C CA . GLY A 1 175 ? 31.297 -52.054 -1.236 1.00 29.73 175 GLY A CA 1
ATOM 1360 C C . GLY A 1 175 ? 31.731 -51.507 0.126 1.00 29.73 175 GLY A C 1
ATOM 1361 O O . GLY A 1 175 ? 31.272 -50.458 0.553 1.00 29.73 175 GLY A O 1
ATOM 1362 N N . SER A 1 176 ? 32.569 -52.250 0.847 1.00 30.55 176 SER A N 1
ATOM 1363 C CA . SER A 1 176 ? 33.051 -51.930 2.196 1.00 30.55 176 SER A CA 1
ATOM 1364 C C . SER A 1 176 ? 34.130 -50.837 2.216 1.00 30.55 176 SER A C 1
ATOM 1366 O O . SER A 1 176 ? 35.090 -50.948 1.459 1.00 30.55 176 SER A O 1
ATOM 1368 N N . ARG A 1 177 ? 34.048 -49.909 3.188 1.00 30.12 177 ARG A N 1
ATOM 1369 C CA . ARG A 1 177 ? 35.098 -49.477 4.157 1.00 30.12 177 ARG A CA 1
ATOM 1370 C C . ARG A 1 177 ? 35.039 -47.970 4.459 1.00 30.12 177 ARG A C 1
ATOM 1372 O O . ARG A 1 177 ? 35.201 -47.152 3.566 1.00 30.12 177 ARG A O 1
ATOM 1379 N N . GLY A 1 178 ? 34.924 -47.639 5.748 1.00 29.72 178 GLY A N 1
ATOM 1380 C CA . GLY A 1 178 ? 35.153 -46.294 6.293 1.00 29.72 178 GLY A CA 1
ATOM 1381 C C . GLY A 1 178 ? 34.298 -46.015 7.529 1.00 29.72 178 GLY A C 1
ATOM 1382 O O . GLY A 1 178 ? 33.195 -45.501 7.407 1.00 29.72 178 GLY A O 1
ATOM 1383 N N . ALA A 1 179 ? 34.778 -46.404 8.711 1.00 29.81 179 ALA A N 1
ATOM 1384 C CA . ALA A 1 179 ? 34.079 -46.240 9.982 1.00 29.81 179 ALA A CA 1
ATOM 1385 C C . ALA A 1 179 ? 34.404 -44.892 10.663 1.00 29.81 179 ALA A C 1
ATOM 1387 O O . ALA A 1 179 ? 35.570 -44.644 10.948 1.00 29.81 179 ALA A O 1
ATOM 1388 N N . LEU A 1 180 ? 33.328 -44.153 10.995 1.00 28.59 180 LEU A N 1
ATOM 1389 C CA . LEU A 1 180 ? 33.052 -43.350 12.213 1.00 28.59 180 LEU A CA 1
ATOM 1390 C C . LEU A 1 180 ? 33.879 -42.064 12.507 1.00 28.59 180 LEU A C 1
ATOM 1392 O O . LEU A 1 180 ? 35.009 -41.958 12.043 1.00 28.59 180 LEU A O 1
ATOM 1396 N N . PRO A 1 181 ? 33.359 -41.096 13.316 1.00 37.38 181 PRO A N 1
ATOM 1397 C CA . PRO A 1 181 ? 32.203 -41.202 14.219 1.00 37.38 181 PRO A CA 1
ATOM 1398 C C . PRO A 1 181 ? 31.124 -40.101 14.142 1.00 37.38 181 PRO A C 1
ATOM 1400 O O . PRO A 1 181 ? 31.312 -38.997 13.641 1.00 37.38 181 PRO A O 1
ATOM 1403 N N . GLN A 1 182 ? 29.982 -40.466 14.727 1.00 30.88 182 GLN A N 1
ATOM 1404 C CA . GLN A 1 182 ? 28.835 -39.638 15.085 1.00 30.88 182 GLN A CA 1
ATOM 1405 C C . GLN A 1 182 ? 29.225 -38.507 16.052 1.00 30.88 182 GLN A C 1
ATOM 1407 O O . GLN A 1 182 ? 29.979 -38.741 16.997 1.00 30.88 182 GLN A O 1
ATOM 1412 N N . GLN A 1 183 ? 28.628 -37.324 15.886 1.00 33.03 183 GLN A N 1
ATOM 1413 C CA . GLN A 1 183 ? 28.472 -36.364 16.979 1.00 33.03 183 GLN A CA 1
ATOM 1414 C C . GLN A 1 183 ? 26.990 -36.047 17.206 1.00 33.03 183 GLN A C 1
ATOM 1416 O O . GLN A 1 183 ? 26.286 -35.508 16.358 1.00 33.03 183 GLN A O 1
ATOM 1421 N N . SER A 1 184 ? 26.578 -36.496 18.387 1.00 29.55 184 SER A N 1
ATOM 1422 C CA . SER A 1 184 ? 25.447 -36.151 19.242 1.00 29.55 184 SER A CA 1
ATOM 1423 C C . SER A 1 184 ? 24.703 -34.840 18.971 1.00 29.55 184 SER A C 1
ATOM 1425 O O . SER A 1 184 ? 25.276 -33.753 19.005 1.00 29.55 184 SER A O 1
ATOM 1427 N N . PHE A 1 185 ? 23.379 -34.984 18.899 1.00 26.08 185 PHE A N 1
ATOM 1428 C CA . P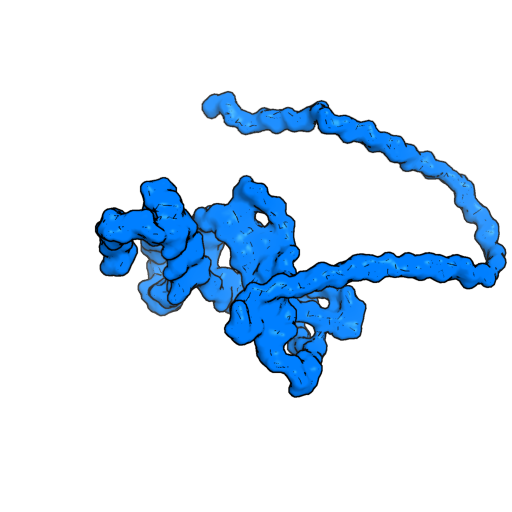HE A 1 185 ? 22.398 -34.003 19.357 1.00 26.08 185 PHE A CA 1
ATOM 1429 C C . PHE A 1 185 ? 22.754 -33.484 20.757 1.00 26.08 185 PHE A C 1
ATOM 1431 O O . PHE A 1 185 ? 22.907 -34.272 21.691 1.00 26.08 185 PHE A O 1
ATOM 1438 N N . VAL A 1 186 ? 22.791 -32.163 20.911 1.00 33.47 186 VAL A N 1
ATOM 1439 C CA . VAL A 1 186 ? 22.650 -31.497 22.207 1.00 33.47 186 VAL A CA 1
ATOM 1440 C C . VAL A 1 186 ? 21.458 -30.556 22.080 1.00 33.47 186 VAL A C 1
ATOM 1442 O O . VAL A 1 186 ? 21.456 -29.649 21.251 1.00 33.47 186 VAL A O 1
ATOM 1445 N N . SER A 1 187 ? 20.411 -30.817 22.864 1.00 35.12 187 SER A N 1
ATOM 1446 C CA . SER A 1 187 ? 19.356 -29.843 23.111 1.00 35.12 187 SER A CA 1
ATOM 1447 C C . SER A 1 187 ? 19.929 -28.762 24.023 1.00 35.12 187 SER A C 1
ATOM 1449 O O . SER A 1 187 ? 20.209 -29.043 25.188 1.00 35.12 187 SER A O 1
ATOM 1451 N N . GLU A 1 188 ? 20.098 -27.543 23.523 1.00 33.81 188 GLU A N 1
ATOM 1452 C CA . GLU A 1 188 ? 20.348 -26.393 24.390 1.00 33.81 188 GLU A CA 1
ATOM 1453 C C . GLU A 1 188 ? 19.070 -25.581 24.570 1.00 33.81 188 GLU A C 1
ATOM 1455 O O . GLU A 1 188 ? 18.413 -25.138 23.625 1.00 33.81 188 GLU A O 1
ATOM 1460 N N . SER A 1 189 ? 18.714 -25.482 25.846 1.00 32.28 189 SER A N 1
ATOM 1461 C CA . SER A 1 189 ? 17.564 -24.820 26.426 1.00 32.28 189 SER A CA 1
ATOM 1462 C C . SER A 1 189 ? 17.476 -23.337 26.072 1.00 32.28 189 SER A C 1
ATOM 1464 O O . SER A 1 189 ? 18.473 -22.620 25.995 1.00 32.28 189 SER A O 1
ATOM 1466 N N . LEU A 1 190 ? 16.230 -22.872 25.954 1.00 37.91 190 LEU A N 1
ATOM 1467 C CA . LEU A 1 190 ? 15.839 -21.475 26.123 1.00 37.91 190 LEU A CA 1
ATOM 1468 C C . LEU A 1 190 ? 16.343 -20.971 27.485 1.00 37.91 190 LEU A C 1
ATOM 1470 O O . LEU A 1 190 ? 15.728 -21.275 28.497 1.00 37.91 190 LEU A O 1
ATOM 1474 N N . ASP A 1 191 ? 17.452 -20.238 27.500 1.00 38.81 191 ASP A N 1
ATOM 1475 C CA . ASP A 1 191 ? 17.706 -19.113 28.411 1.00 38.81 191 ASP A CA 1
ATOM 1476 C C . ASP A 1 191 ? 19.096 -18.536 28.135 1.00 38.81 191 ASP A C 1
ATOM 1478 O O . ASP A 1 191 ? 20.093 -18.986 28.696 1.00 38.81 191 ASP A O 1
ATOM 1482 N N . GLN A 1 192 ? 19.153 -17.546 27.234 1.00 34.72 192 GLN A N 1
ATOM 1483 C CA . GLN A 1 192 ? 20.156 -16.469 27.197 1.00 34.72 192 GLN A CA 1
ATOM 1484 C C . GLN A 1 192 ? 19.915 -15.574 25.968 1.00 34.72 192 GLN A C 1
ATOM 1486 O O . GLN A 1 192 ? 20.507 -15.746 24.906 1.00 34.72 192 GLN A O 1
ATOM 1491 N N . MET A 1 193 ? 19.029 -14.583 26.107 1.00 39.16 193 MET A N 1
ATOM 1492 C CA . MET A 1 193 ? 19.040 -13.406 25.232 1.00 39.16 193 MET A CA 1
ATOM 1493 C C . MET A 1 193 ? 19.761 -12.253 25.942 1.00 39.16 193 MET A C 1
ATOM 1495 O O . MET A 1 193 ? 19.350 -11.887 27.046 1.00 39.16 193 MET A O 1
ATOM 1499 N N . PRO A 1 194 ? 20.763 -11.605 25.323 1.00 40.44 194 PRO A N 1
ATOM 1500 C CA . PRO A 1 194 ? 21.244 -10.315 25.794 1.00 40.44 194 PRO A CA 1
ATOM 1501 C C . PRO A 1 194 ? 20.277 -9.209 25.337 1.00 40.44 194 PRO A C 1
ATOM 1503 O O . PRO A 1 194 ? 20.009 -9.048 24.146 1.00 40.44 194 PRO A O 1
ATOM 1506 N N . ARG A 1 195 ? 19.741 -8.433 26.289 1.00 52.31 195 ARG A N 1
ATOM 1507 C CA . ARG A 1 195 ? 19.004 -7.190 25.995 1.00 52.31 195 ARG A CA 1
ATOM 1508 C C . ARG A 1 195 ? 19.991 -6.107 25.550 1.00 52.31 195 ARG A C 1
ATOM 1510 O O . ARG A 1 195 ? 20.978 -5.907 26.257 1.00 52.31 195 ARG A O 1
ATOM 1517 N N . PRO A 1 196 ? 19.699 -5.333 24.494 1.00 44.69 196 PRO A N 1
ATOM 1518 C CA . PRO A 1 196 ? 20.464 -4.132 24.215 1.00 44.69 196 PRO A CA 1
ATOM 1519 C C . PRO A 1 196 ? 19.645 -2.845 24.458 1.00 44.69 196 PRO A C 1
ATOM 1521 O O . PRO A 1 196 ? 18.581 -2.643 23.877 1.00 44.69 196 PRO A O 1
ATOM 1524 N N . PHE A 1 197 ? 20.239 -1.989 25.299 1.00 36.16 197 PHE A N 1
ATOM 1525 C CA . PHE A 1 197 ? 20.120 -0.525 25.422 1.00 36.16 197 PHE A CA 1
ATOM 1526 C C . PHE A 1 197 ? 18.928 0.105 26.174 1.00 36.16 197 PHE A C 1
ATOM 1528 O O . PHE A 1 197 ? 17.864 0.373 25.622 1.00 36.16 197 PHE A O 1
ATOM 1535 N N . GLN A 1 198 ? 19.210 0.470 27.432 1.00 35.12 198 GLN A N 1
ATOM 1536 C CA . GLN A 1 198 ? 18.713 1.671 28.108 1.00 35.12 198 GLN A CA 1
ATOM 1537 C C . GLN A 1 198 ? 19.927 2.534 28.489 1.00 35.12 198 GLN A C 1
ATOM 1539 O O . GLN A 1 198 ? 20.768 2.096 29.273 1.00 35.12 198 GLN A O 1
ATOM 1544 N N . ASN A 1 199 ? 20.028 3.708 27.872 1.00 38.66 199 ASN A N 1
ATOM 1545 C CA . ASN A 1 199 ? 20.318 5.006 28.491 1.00 38.66 199 ASN A CA 1
ATOM 1546 C C . ASN A 1 199 ? 20.037 6.090 27.450 1.00 38.66 199 ASN A C 1
ATOM 1548 O O . ASN A 1 199 ? 20.553 5.950 26.318 1.00 38.66 199 ASN A O 1
#

Organism: NCBI:txid1169539

InterPro domains:
  IPR013632 Rad51-like, C-terminal [PF08423] (14-109)
  IPR020588 DNA recombination and repair protein RecA-like, ATP-binding domain [PS50162] (1-67)
  IPR027417 P-loop containing nucleoside triphosphate hydrolase [G3DSA:3.40.50.300] (1-156)
  IPR027417 P-loop containing nucleoside triphosphate hydrolase [SSF52540] (5-156)
  IPR052093 Homologous Recombination Repair Mediator [PTHR46239] (2-166)

Radius of gyration: 24.77 Å; chains: 1; bounding box: 52×74×51 Å

Foldseek 3Di:
DVLVCVLVVCVVPLVAAEAEAVAPLVVVQPDDPPPLPVLLVVLLVSLVSVVVSCVVSVHYYHHDFDWDWDADPVRDIDIDTNNPDSNVPRDQWDKDKAFDADDPVNDDDDDDDDDDPDDDPPDDQQNGKMKIWTPHHPPDDTDIFIWGQHPVGIGGDPDPPPPPPPPPDDDDDDDDDDDDDDDDDDDDDPDDDDDDDDD